Protein AF-A0A1B6EQ04-F1 (afdb_monomer_lite)

InterPro domains:
  IPR026847 Vacuolar protein sorting-associated protein 13 [PTHR16166] (20-202)

Secondary structure (DSSP, 8-state):
---PPP---SSSEEEEEE-SSTT-EEEEEEEE-SS-EEEEEEE--TT-SSEEEEEESSS-EEEEETT-S--EEE-TTEEEEE--SSTTS--EEEEE-TT--SPEEEETTS-EEEEEEETTEEEEEEEEEETTEEEEEEES-HHHHHHHHHHHT------------SEEEEEEEETTTTEEEEEEEEEPP----EE--TT-S--EEPPHHHHHHHHHHHHHHHHHHHHHHTTSS-PPP-------TT---------

Structure (mmCIF, N/CA/C/O backbone):
data_AF-A0A1B6EQ04-F1
#
_entry.id   AF-A0A1B6EQ04-F1
#
loop_
_atom_site.group_PDB
_atom_site.id
_atom_site.type_symbol
_atom_site.label_atom_id
_atom_site.label_alt_id
_atom_site.label_comp_id
_atom_site.label_asym_id
_atom_site.label_entity_id
_atom_site.label_seq_id
_atom_site.pdbx_PDB_ins_code
_atom_site.Cartn_x
_atom_site.Cartn_y
_atom_site.Cartn_z
_atom_site.occupancy
_atom_site.B_iso_or_equiv
_atom_site.auth_seq_id
_atom_site.auth_comp_id
_atom_site.auth_asym_id
_atom_site.auth_atom_id
_atom_site.pdbx_PDB_model_num
ATOM 1 N N . ASN A 1 1 ? 3.631 -25.437 8.521 1.00 65.75 1 ASN A N 1
ATOM 2 C CA . ASN A 1 1 ? 2.988 -24.248 9.119 1.00 65.75 1 ASN A CA 1
ATOM 3 C C . ASN A 1 1 ? 3.299 -23.040 8.266 1.00 65.75 1 ASN A C 1
ATOM 5 O O . ASN A 1 1 ? 4.449 -22.887 7.882 1.00 65.75 1 ASN A O 1
ATOM 9 N N . ALA A 1 2 ? 2.283 -22.259 7.911 1.00 74.94 2 ALA A N 1
ATOM 10 C CA . ALA A 1 2 ? 2.449 -20.994 7.202 1.00 74.94 2 ALA A CA 1
ATOM 11 C C . ALA A 1 2 ? 2.646 -19.886 8.240 1.00 74.94 2 ALA A C 1
ATOM 13 O O . ALA A 1 2 ? 1.919 -19.874 9.231 1.00 74.94 2 ALA A O 1
ATOM 14 N N . VAL A 1 3 ? 3.613 -18.997 8.037 1.00 83.31 3 VAL A N 1
ATOM 15 C CA . VAL A 1 3 ? 3.906 -17.883 8.948 1.00 83.31 3 VAL A CA 1
ATOM 16 C C . VAL A 1 3 ? 3.997 -16.612 8.108 1.00 83.31 3 VAL A C 1
ATOM 18 O O . VAL A 1 3 ? 4.550 -16.657 7.013 1.00 83.31 3 VAL A O 1
ATOM 21 N N . SER A 1 4 ? 3.414 -15.514 8.588 1.00 87.12 4 SER A N 1
ATOM 22 C CA . SER A 1 4 ? 3.570 -14.181 7.998 1.00 87.12 4 SER A CA 1
ATOM 23 C C . SER A 1 4 ? 4.528 -13.341 8.842 1.00 87.12 4 SER A C 1
ATOM 25 O O . SER A 1 4 ? 4.757 -13.636 10.017 1.00 87.12 4 SER A O 1
ATOM 27 N N . ALA A 1 5 ? 5.039 -12.254 8.269 1.00 88.25 5 ALA A N 1
ATOM 28 C CA . ALA A 1 5 ? 5.761 -11.241 9.028 1.00 88.25 5 ALA A CA 1
ATOM 29 C C . ALA A 1 5 ? 4.860 -10.573 10.093 1.00 88.25 5 ALA A C 1
ATOM 31 O O . ALA A 1 5 ? 3.631 -10.545 9.932 1.00 88.25 5 ALA A O 1
ATOM 32 N N . PRO A 1 6 ? 5.448 -10.052 11.188 1.00 90.06 6 PRO A N 1
ATOM 33 C CA . PRO A 1 6 ? 4.702 -9.346 12.221 1.00 90.06 6 PRO A CA 1
ATOM 34 C C . PRO A 1 6 ? 4.143 -8.021 11.694 1.00 90.06 6 PRO A C 1
ATOM 36 O O . PRO A 1 6 ? 4.703 -7.403 10.789 1.00 90.06 6 PRO A O 1
ATOM 39 N N . PHE A 1 7 ? 3.054 -7.572 12.310 1.00 90.75 7 PHE A N 1
ATOM 40 C CA . PHE A 1 7 ? 2.430 -6.285 12.036 1.00 90.75 7 PHE A CA 1
ATOM 41 C C . PHE A 1 7 ? 2.170 -5.522 13.342 1.00 90.75 7 PHE A C 1
ATOM 43 O O . PHE A 1 7 ? 2.044 -6.128 14.410 1.00 90.75 7 PHE A O 1
ATOM 50 N N . SER A 1 8 ? 2.126 -4.193 13.269 1.00 89.25 8 SER A N 1
ATOM 51 C CA . SER A 1 8 ? 1.847 -3.321 14.410 1.00 89.25 8 SER A CA 1
ATOM 52 C C . SER A 1 8 ? 0.345 -3.167 14.570 1.00 89.25 8 SER A C 1
ATOM 54 O O . SER A 1 8 ? -0.348 -2.916 13.596 1.00 89.25 8 SER A O 1
ATOM 56 N N . TYR A 1 9 ? -0.151 -3.272 15.798 1.00 88.38 9 TYR A N 1
ATOM 57 C CA . TYR A 1 9 ? -1.550 -2.984 16.124 1.00 88.38 9 TYR A CA 1
ATOM 58 C C . TYR A 1 9 ? -1.724 -1.664 16.879 1.00 88.38 9 TYR A C 1
ATOM 60 O O . TYR A 1 9 ? -2.805 -1.391 17.384 1.00 88.38 9 TYR A O 1
ATOM 68 N N . LEU A 1 10 ? -0.659 -0.864 17.003 1.00 87.62 10 LEU A N 1
ATOM 69 C CA . LEU A 1 10 ? -0.653 0.372 17.796 1.00 87.62 10 LEU A CA 1
ATOM 70 C C . LEU A 1 10 ? -1.291 1.567 17.073 1.00 87.62 10 LEU A C 1
ATOM 72 O O . LEU A 1 10 ? -1.599 2.583 17.708 1.00 87.62 10 LEU A O 1
ATOM 76 N N . GLU A 1 11 ? -1.468 1.444 15.761 1.00 86.06 11 GLU A N 1
ATOM 77 C CA . GLU A 1 11 ? -1.983 2.467 14.857 1.00 86.06 11 GLU A CA 1
ATOM 78 C C . GLU A 1 11 ? -3.158 1.908 14.053 1.00 86.06 11 GLU A C 1
ATOM 80 O O . GLU A 1 11 ? -3.325 0.692 13.936 1.00 86.06 11 GLU A O 1
ATOM 85 N N . VAL A 1 12 ? -3.994 2.807 13.530 1.00 88.00 12 VAL A N 1
ATOM 86 C CA . VAL A 1 12 ? -5.043 2.430 12.580 1.00 88.00 12 VAL A CA 1
ATOM 87 C C . VAL A 1 12 ? -4.365 2.133 11.252 1.00 88.00 12 VAL A C 1
ATOM 89 O O . VAL A 1 12 ? -3.834 3.044 10.623 1.00 88.00 12 VAL A O 1
ATOM 92 N N . ASP A 1 13 ? -4.374 0.873 10.836 1.00 88.88 13 ASP A N 1
ATOM 93 C CA . ASP A 1 13 ? -3.803 0.463 9.556 1.00 88.88 13 ASP A CA 1
ATOM 94 C C . ASP A 1 13 ? -4.510 -0.789 9.023 1.00 88.88 13 ASP A C 1
ATOM 96 O O . ASP A 1 13 ? -5.238 -1.493 9.731 1.00 88.88 13 ASP A O 1
ATOM 100 N N . THR A 1 14 ? -4.281 -1.071 7.745 1.00 90.19 14 THR A N 1
ATOM 101 C CA . THR A 1 14 ? -4.724 -2.294 7.088 1.00 90.19 14 THR A CA 1
ATOM 102 C C . THR A 1 14 ? -3.549 -3.006 6.430 1.00 90.19 14 THR A C 1
ATOM 104 O O . THR A 1 14 ? -2.635 -2.392 5.875 1.00 90.19 14 THR A O 1
ATOM 107 N N . HIS A 1 15 ? -3.552 -4.335 6.484 1.00 90.94 15 HIS A N 1
ATOM 108 C CA . HIS A 1 15 ? -2.460 -5.148 5.961 1.00 90.94 15 HIS A CA 1
ATOM 109 C C . HIS A 1 15 ? -2.982 -6.342 5.179 1.00 90.94 15 HIS A C 1
ATOM 111 O O . HIS A 1 15 ? -3.881 -7.045 5.631 1.00 90.94 15 HIS A O 1
ATOM 117 N N . LEU A 1 16 ? -2.332 -6.651 4.059 1.00 91.25 16 LEU A N 1
ATOM 118 C CA . LEU A 1 16 ? -2.416 -7.978 3.463 1.00 91.25 16 LEU A CA 1
ATOM 119 C C . LEU A 1 16 ? -1.223 -8.807 3.938 1.00 91.25 16 LEU A C 1
ATOM 121 O O . LEU A 1 16 ? -0.099 -8.607 3.481 1.00 91.25 16 LEU A O 1
ATOM 125 N N . LEU A 1 17 ? -1.471 -9.748 4.845 1.00 90.69 17 LEU A N 1
ATOM 126 C CA . LEU A 1 17 ? -0.459 -10.683 5.317 1.00 90.69 17 LEU A CA 1
ATOM 127 C C . LEU A 1 17 ? -0.269 -11.787 4.279 1.00 90.69 17 LEU A C 1
ATOM 129 O O . LEU A 1 17 ? -1.152 -12.625 4.080 1.00 90.69 17 LEU A O 1
ATOM 133 N N . ARG A 1 18 ? 0.889 -11.775 3.615 1.00 86.19 18 ARG A N 1
ATOM 134 C CA . ARG A 1 18 ? 1.313 -12.829 2.689 1.00 86.19 18 ARG A CA 1
ATOM 135 C C . ARG A 1 18 ? 1.853 -14.022 3.474 1.00 86.19 18 ARG A C 1
ATOM 137 O O . ARG A 1 18 ? 2.646 -13.849 4.397 1.00 86.19 18 ARG A O 1
ATOM 144 N N . PHE A 1 19 ? 1.465 -15.225 3.067 1.00 83.31 19 PHE A N 1
ATOM 145 C CA . PHE A 1 19 ? 2.076 -16.464 3.538 1.00 83.31 19 PHE A CA 1
ATOM 146 C C . PHE A 1 19 ? 3.014 -17.027 2.470 1.00 83.31 19 PHE A C 1
ATOM 148 O O . PHE A 1 19 ? 2.712 -16.957 1.281 1.00 83.31 19 PHE A O 1
ATOM 155 N N . ASP A 1 20 ? 4.112 -17.661 2.881 1.00 73.19 20 ASP A N 1
ATOM 156 C CA . ASP A 1 20 ? 5.094 -18.271 1.962 1.00 73.19 20 ASP A CA 1
ATOM 157 C C . ASP A 1 20 ? 4.591 -19.554 1.267 1.00 73.19 20 ASP A C 1
ATOM 159 O O . ASP A 1 20 ? 5.355 -20.311 0.667 1.00 73.19 20 ASP A O 1
ATOM 163 N N . ASN A 1 21 ? 3.293 -19.844 1.350 1.00 67.62 21 ASN A N 1
ATOM 164 C CA . ASN A 1 21 ? 2.677 -21.019 0.756 1.00 67.62 21 ASN A CA 1
ATOM 165 C C . ASN A 1 21 ? 1.568 -20.642 -0.237 1.00 67.62 21 ASN A C 1
ATOM 167 O O . ASN A 1 21 ? 1.138 -19.501 -0.352 1.00 67.62 21 ASN A O 1
ATOM 171 N N . LYS A 1 22 ? 1.057 -21.645 -0.956 1.00 60.16 22 LYS A N 1
ATOM 172 C CA . LYS A 1 22 ? 0.002 -21.475 -1.969 1.00 60.16 22 LYS A CA 1
ATOM 173 C C . LYS A 1 22 ? -1.381 -21.105 -1.3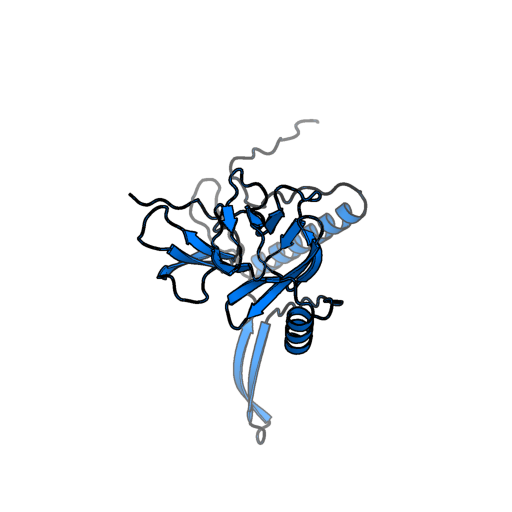95 1.00 60.16 22 LYS A C 1
ATOM 175 O O . LYS A 1 22 ? -2.357 -21.166 -2.132 1.00 60.16 22 LYS A O 1
ATOM 180 N N . ILE A 1 23 ? -1.493 -20.794 -0.098 1.00 59.16 23 ILE A N 1
ATOM 181 C CA . ILE A 1 23 ? -2.782 -20.598 0.591 1.00 59.16 23 ILE A CA 1
ATOM 182 C C . ILE A 1 23 ? -3.303 -19.153 0.427 1.00 59.16 23 ILE A C 1
ATOM 184 O O . ILE A 1 23 ? -4.478 -18.897 0.672 1.00 59.16 23 ILE A O 1
ATOM 188 N N . GLY A 1 24 ? -2.486 -18.227 -0.089 1.00 72.38 24 GLY A N 1
ATOM 189 C CA . GLY A 1 24 ? -2.895 -16.849 -0.382 1.00 72.38 24 GLY A CA 1
ATOM 190 C C . GLY A 1 24 ? -2.488 -15.878 0.725 1.00 72.38 24 GLY A C 1
ATOM 191 O O . GLY A 1 24 ? -1.364 -15.945 1.221 1.00 72.38 24 GLY A O 1
ATOM 192 N N . GLY A 1 25 ? -3.384 -14.959 1.094 1.00 85.81 25 GLY A N 1
ATOM 193 C CA . GLY A 1 25 ? -3.147 -13.965 2.143 1.00 85.81 25 GLY A CA 1
ATOM 194 C C . GLY A 1 25 ? -4.367 -13.739 3.033 1.00 85.81 25 GLY A C 1
ATOM 195 O O . GLY A 1 25 ? -5.494 -14.069 2.661 1.00 85.81 25 GLY A O 1
ATOM 196 N N . ILE A 1 26 ? -4.135 -13.181 4.220 1.00 90.31 26 ILE A N 1
ATOM 197 C CA . ILE A 1 26 ? -5.191 -12.745 5.142 1.00 90.31 26 ILE A CA 1
ATOM 198 C C . ILE A 1 26 ? -5.158 -11.226 5.216 1.00 90.31 26 ILE A C 1
ATOM 200 O O . ILE A 1 26 ? -4.100 -10.635 5.423 1.00 90.31 26 ILE A O 1
ATOM 204 N N . PHE A 1 27 ? -6.320 -10.605 5.048 1.00 91.81 27 PHE A N 1
ATOM 205 C CA . PHE A 1 27 ? -6.463 -9.170 5.226 1.00 91.81 27 PHE A CA 1
ATOM 206 C C . PHE A 1 27 ? -6.716 -8.861 6.701 1.00 91.81 27 PHE A C 1
ATOM 208 O O . PHE A 1 27 ? -7.556 -9.502 7.338 1.00 91.81 27 PHE A O 1
ATOM 215 N N . VAL A 1 28 ? -5.988 -7.891 7.235 1.00 93.62 28 VAL A N 1
ATOM 216 C CA . VAL A 1 28 ? -6.086 -7.427 8.616 1.00 93.62 28 VAL A CA 1
ATOM 217 C C . VAL A 1 28 ? -6.516 -5.974 8.603 1.00 93.62 28 VAL A C 1
ATOM 219 O O . VAL A 1 28 ? -5.916 -5.164 7.905 1.00 93.62 28 VAL A O 1
ATOM 222 N N . ASP A 1 29 ? -7.544 -5.662 9.380 1.00 93.31 29 ASP A N 1
ATOM 223 C CA . ASP A 1 29 ? -8.032 -4.307 9.628 1.00 93.31 29 ASP A CA 1
ATOM 224 C C . ASP A 1 29 ? -7.876 -4.002 11.115 1.00 93.31 29 ASP A C 1
ATOM 226 O O . ASP A 1 29 ? -8.412 -4.729 11.963 1.00 93.31 29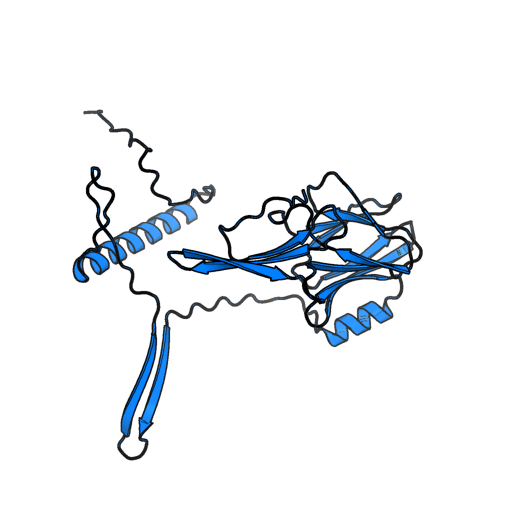 ASP A O 1
ATOM 230 N N . ILE A 1 30 ? -7.106 -2.962 11.416 1.00 93.31 30 ILE A N 1
ATOM 231 C CA . ILE A 1 30 ? -6.763 -2.548 12.768 1.00 93.31 30 ILE A CA 1
ATOM 232 C C . ILE A 1 30 ? -7.450 -1.223 13.030 1.00 93.31 30 ILE A C 1
ATOM 234 O O . ILE A 1 30 ? -7.157 -0.205 12.411 1.00 93.31 30 ILE A O 1
ATOM 238 N N . GLN A 1 31 ? -8.359 -1.237 13.993 1.00 91.94 31 GLN A N 1
ATOM 239 C CA . GLN A 1 31 ? -9.095 -0.059 14.415 1.00 91.94 31 GLN A CA 1
ATOM 240 C C . GLN A 1 31 ? -8.721 0.247 15.858 1.00 91.94 31 GLN A C 1
ATOM 242 O O . GLN A 1 31 ? -8.874 -0.592 16.747 1.00 91.94 31 GLN A O 1
ATOM 247 N N . LYS A 1 32 ? -8.243 1.463 16.093 1.00 86.44 32 LYS A N 1
ATOM 248 C CA . LYS A 1 32 ? -7.883 1.959 17.416 1.00 86.44 32 LYS A CA 1
ATOM 249 C C . LYS A 1 32 ? -9.018 2.816 17.954 1.00 86.44 32 LYS A C 1
ATOM 251 O O . LYS A 1 32 ? -9.396 3.806 17.336 1.00 86.44 32 LYS A O 1
ATOM 256 N N . LEU A 1 33 ? -9.554 2.425 19.102 1.00 82.25 33 LEU A N 1
ATOM 257 C CA . LEU A 1 33 ? -10.425 3.254 19.927 1.00 82.25 33 LEU A CA 1
ATOM 258 C C . LEU A 1 33 ? -9.666 3.641 21.201 1.00 82.25 33 LEU A C 1
ATOM 260 O O . LEU A 1 33 ? -8.626 3.069 21.521 1.00 82.25 33 LEU A O 1
ATOM 264 N N . GLU A 1 34 ? -10.213 4.590 21.954 1.00 77.56 34 GLU A N 1
ATOM 265 C CA . GLU A 1 34 ? -9.580 5.182 23.142 1.00 77.56 34 GLU A CA 1
ATOM 266 C C . GLU A 1 34 ? -9.119 4.166 24.193 1.00 77.56 34 GLU A C 1
ATOM 268 O O . GLU A 1 34 ? -8.117 4.385 24.865 1.00 77.56 34 GLU A O 1
ATOM 273 N N . SER A 1 35 ? -9.831 3.047 24.346 1.00 81.19 35 SER A N 1
ATOM 274 C CA . SER A 1 35 ? -9.514 2.032 25.363 1.00 81.19 35 SER A CA 1
ATOM 275 C C . SER A 1 35 ? -9.311 0.628 24.799 1.00 81.19 35 SER A C 1
ATOM 277 O O . SER A 1 35 ? -9.026 -0.295 25.559 1.00 81.19 35 SER A O 1
ATOM 279 N N . VAL A 1 36 ? -9.479 0.430 23.487 1.00 83.44 36 VAL A N 1
ATOM 280 C CA . VAL A 1 36 ? -9.425 -0.898 22.856 1.00 83.44 36 VAL A CA 1
ATOM 281 C C . VAL A 1 36 ? -8.868 -0.827 21.439 1.00 83.44 36 VAL A C 1
ATOM 283 O O . VAL A 1 36 ? -9.104 0.133 20.713 1.00 83.44 36 VAL A O 1
ATOM 286 N N . HIS A 1 37 ? -8.184 -1.891 21.022 1.00 88.50 37 HIS A N 1
ATOM 287 C CA . HIS A 1 37 ? -7.797 -2.106 19.630 1.00 88.50 37 HIS A CA 1
ATOM 288 C C . HIS A 1 37 ? -8.626 -3.270 19.081 1.00 88.50 37 HIS A C 1
ATOM 290 O O . HIS A 1 37 ? -8.577 -4.376 19.621 1.00 88.50 37 HIS A O 1
ATOM 296 N N . TYR A 1 38 ? -9.396 -3.033 18.022 1.00 93.31 38 TYR A N 1
ATOM 297 C CA . TYR A 1 38 ? -10.050 -4.101 17.273 1.00 93.31 38 TYR A CA 1
ATOM 298 C C . TYR A 1 38 ? -9.138 -4.543 16.142 1.00 93.31 38 TYR A C 1
ATOM 300 O O . TYR A 1 38 ? -8.753 -3.737 15.302 1.00 93.31 38 TYR A O 1
ATOM 308 N N . ILE A 1 39 ? -8.846 -5.837 16.100 1.00 95.19 39 ILE A N 1
ATOM 309 C CA . ILE A 1 39 ? -8.096 -6.461 15.014 1.00 95.19 39 ILE A CA 1
ATOM 310 C C . ILE A 1 39 ? -9.041 -7.450 14.344 1.00 95.19 39 ILE A C 1
ATOM 312 O O . ILE A 1 39 ? -9.473 -8.424 14.964 1.00 95.19 39 ILE A O 1
ATOM 316 N N . LYS A 1 40 ? -9.404 -7.178 13.092 1.00 94.94 40 LYS A N 1
ATOM 317 C CA . LYS A 1 40 ? -10.321 -8.016 12.315 1.00 94.94 40 LYS A CA 1
ATOM 318 C C . LYS A 1 40 ? -9.553 -8.708 11.204 1.00 94.94 40 LYS A C 1
ATOM 320 O O . LYS A 1 40 ? -8.782 -8.074 10.492 1.00 94.94 40 LYS A O 1
ATOM 325 N N . PHE A 1 41 ? -9.800 -10.003 11.051 1.00 93.62 41 PHE A N 1
ATOM 326 C CA . PHE A 1 41 ? -9.196 -10.826 10.012 1.00 93.62 41 PHE A CA 1
ATOM 327 C C . PHE A 1 41 ? -10.254 -11.204 8.984 1.00 93.62 41 PHE A C 1
ATOM 329 O O . PHE A 1 41 ? -11.329 -11.690 9.339 1.00 93.62 41 PHE A O 1
ATOM 336 N N . TYR A 1 42 ? -9.927 -11.021 7.710 1.00 90.38 42 TYR A N 1
ATOM 337 C CA . TYR A 1 42 ? -10.793 -11.366 6.594 1.00 90.38 42 TYR A CA 1
ATOM 338 C C . TYR A 1 42 ? -10.041 -12.228 5.580 1.00 90.38 42 TYR A C 1
ATOM 340 O O . TYR A 1 42 ? -8.824 -12.079 5.414 1.00 90.38 42 TYR A O 1
ATOM 348 N N . PRO A 1 43 ? -10.746 -13.115 4.858 1.00 88.75 43 PRO A N 1
ATOM 349 C CA . PRO A 1 43 ? -10.168 -13.736 3.679 1.00 88.75 43 PRO A CA 1
ATOM 350 C C . PRO A 1 43 ? -9.825 -12.653 2.653 1.00 88.75 43 PRO A C 1
ATOM 352 O O . PRO A 1 43 ? -10.578 -11.689 2.486 1.00 88.75 43 PRO A O 1
ATOM 355 N N . TYR A 1 44 ? -8.705 -12.830 1.956 1.00 86.69 44 TYR A N 1
ATOM 356 C CA . TYR A 1 44 ? -8.333 -11.960 0.848 1.00 86.69 44 TYR A CA 1
ATOM 357 C C . TYR A 1 44 ? -9.429 -11.923 -0.228 1.00 86.69 44 TYR A C 1
ATOM 359 O O . TYR A 1 44 ? -9.992 -12.956 -0.601 1.00 86.69 44 TYR A O 1
ATOM 367 N N . LYS A 1 45 ? -9.705 -10.722 -0.738 1.00 85.19 45 LYS A N 1
ATOM 368 C CA . LYS A 1 45 ? -10.568 -10.469 -1.893 1.00 85.19 45 LYS A CA 1
ATOM 369 C C . LYS A 1 45 ? -9.807 -9.643 -2.921 1.00 85.19 45 LYS A C 1
ATOM 371 O O . LYS A 1 45 ? -8.865 -8.927 -2.585 1.00 85.19 45 LYS A O 1
ATOM 376 N N . GLU A 1 46 ? -10.243 -9.726 -4.169 1.00 83.56 46 GLU A N 1
ATOM 377 C CA . GLU A 1 46 ? -9.728 -8.870 -5.234 1.00 83.56 46 GLU A CA 1
ATOM 378 C C . GLU A 1 46 ? -9.835 -7.387 -4.838 1.00 83.56 46 GLU A C 1
ATOM 380 O O . GLU A 1 46 ? -10.808 -6.972 -4.206 1.00 83.56 46 GLU A O 1
ATOM 385 N N . GLY A 1 47 ? -8.795 -6.609 -5.141 1.00 83.44 47 GLY A N 1
ATOM 386 C C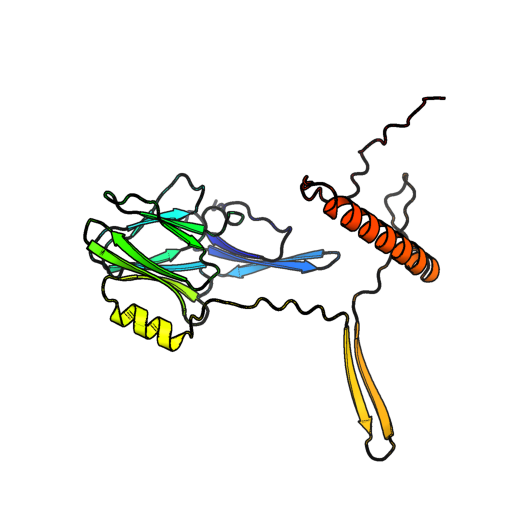A . GLY A 1 47 ? -8.682 -5.206 -4.733 1.00 83.44 47 GLY A CA 1
ATOM 387 C C . GLY A 1 47 ? -8.098 -4.968 -3.335 1.00 83.44 47 GLY A C 1
ATOM 388 O O . GLY A 1 47 ? -7.768 -3.835 -3.016 1.00 83.44 47 GLY A O 1
ATOM 389 N N . MET A 1 48 ? -7.921 -6.003 -2.501 1.00 86.19 48 MET A N 1
ATOM 390 C CA . MET A 1 48 ? -7.316 -5.855 -1.163 1.00 86.19 48 MET A CA 1
ATOM 391 C C . MET A 1 48 ? -5.782 -5.880 -1.167 1.00 86.19 48 MET A C 1
ATOM 393 O O . MET A 1 48 ? -5.160 -5.775 -0.108 1.00 86.19 48 MET A O 1
ATOM 397 N N . ALA A 1 49 ? -5.151 -6.100 -2.323 1.00 89.69 49 ALA A N 1
ATOM 398 C CA . ALA A 1 49 ? -3.698 -6.077 -2.382 1.00 89.69 49 ALA A CA 1
ATOM 399 C C . ALA A 1 49 ? -3.218 -4.629 -2.222 1.00 89.69 49 ALA A C 1
ATOM 401 O O . ALA A 1 49 ? -3.847 -3.728 -2.768 1.00 89.69 49 ALA A O 1
ATOM 402 N N . PRO A 1 50 ? -2.102 -4.373 -1.524 1.00 90.31 50 PRO A N 1
ATOM 403 C CA . PRO A 1 50 ? -1.547 -3.029 -1.425 1.00 90.31 50 PRO A CA 1
ATOM 404 C C . PRO A 1 50 ? -1.321 -2.338 -2.767 1.00 90.31 50 PRO A C 1
ATOM 406 O O . PRO A 1 50 ? -1.564 -1.143 -2.866 1.00 90.31 50 PRO A O 1
ATOM 409 N N . ALA A 1 51 ? -0.874 -3.068 -3.794 1.00 93.38 51 ALA A N 1
ATOM 410 C CA . ALA A 1 51 ? -0.785 -2.540 -5.150 1.00 93.38 51 ALA A CA 1
ATOM 411 C C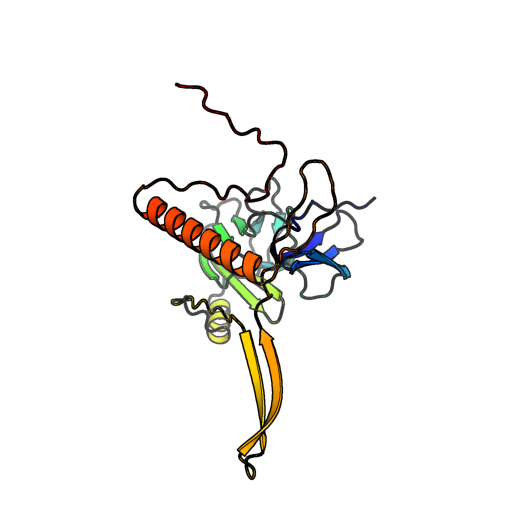 . ALA A 1 51 ? -0.842 -3.645 -6.214 1.00 93.38 51 ALA A C 1
ATOM 413 O O . ALA A 1 51 ? -0.414 -4.774 -5.981 1.00 93.38 51 ALA A O 1
ATOM 414 N N . LEU A 1 52 ? -1.297 -3.294 -7.414 1.00 94.56 52 LEU A N 1
ATOM 415 C CA . LEU A 1 52 ? -1.023 -4.025 -8.646 1.00 94.56 52 LEU A CA 1
ATOM 416 C C . LEU A 1 52 ? 0.148 -3.336 -9.353 1.00 94.56 52 LEU A C 1
ATOM 418 O O . LEU A 1 52 ? 0.040 -2.174 -9.733 1.00 94.56 52 LEU A O 1
ATOM 422 N N . ILE A 1 53 ? 1.263 -4.038 -9.538 1.00 96.44 53 ILE A N 1
ATOM 423 C CA . ILE A 1 53 ? 2.417 -3.508 -10.270 1.00 96.44 53 ILE A CA 1
ATOM 424 C C . ILE A 1 53 ? 2.350 -4.028 -11.704 1.00 96.44 53 ILE A C 1
ATOM 426 O O . ILE A 1 53 ? 2.287 -5.238 -11.915 1.00 96.44 53 ILE A O 1
ATOM 430 N N . ILE A 1 54 ? 2.365 -3.130 -12.688 1.00 96.94 54 ILE A N 1
ATOM 431 C CA . ILE A 1 54 ? 2.257 -3.443 -14.115 1.00 96.94 54 ILE A CA 1
ATOM 432 C C . ILE A 1 54 ? 3.504 -2.937 -14.832 1.00 96.94 54 ILE A C 1
ATOM 434 O O . ILE A 1 54 ? 3.782 -1.741 -14.855 1.00 96.94 54 ILE A O 1
ATOM 438 N N . ASN A 1 55 ? 4.229 -3.841 -15.481 1.00 96.06 55 ASN A N 1
ATOM 439 C CA . ASN A 1 55 ? 5.320 -3.498 -16.375 1.00 96.06 55 ASN A CA 1
ATOM 440 C C . ASN A 1 55 ? 4.837 -3.527 -17.826 1.00 96.06 55 ASN A C 1
ATOM 442 O O . ASN A 1 55 ? 4.929 -4.544 -18.505 1.00 96.06 55 ASN A O 1
ATOM 446 N N . HIS A 1 56 ? 4.355 -2.390 -18.318 1.00 96.31 56 HIS A N 1
ATOM 447 C CA . HIS A 1 56 ? 4.009 -2.169 -19.723 1.00 96.31 56 HIS A CA 1
ATOM 448 C C . HIS A 1 56 ? 5.228 -1.675 -20.536 1.00 96.31 56 HIS A C 1
ATOM 450 O O . HIS A 1 56 ? 5.132 -0.821 -21.423 1.00 96.31 56 HIS A O 1
ATOM 456 N N . THR A 1 57 ? 6.415 -2.182 -20.203 1.00 92.44 57 THR A N 1
ATOM 457 C CA . THR A 1 57 ? 7.653 -2.004 -20.969 1.00 92.44 57 THR A CA 1
ATOM 458 C C . THR A 1 57 ? 8.176 -3.366 -21.430 1.00 92.44 57 THR A C 1
ATOM 460 O O . THR A 1 57 ? 7.613 -4.407 -21.097 1.00 92.44 57 THR A O 1
ATOM 463 N N . GLN A 1 58 ? 9.254 -3.374 -22.217 1.00 91.62 58 GLN A N 1
ATOM 464 C CA . GLN A 1 58 ? 9.901 -4.616 -22.660 1.00 91.62 58 GLN A CA 1
ATOM 465 C C . GLN A 1 58 ? 11.074 -5.014 -21.752 1.00 91.62 58 GLN A C 1
ATOM 467 O O . GLN A 1 58 ? 11.615 -6.109 -21.884 1.00 91.62 58 GLN A O 1
ATOM 472 N N . GLN A 1 59 ? 11.488 -4.129 -20.844 1.00 89.62 59 GLN A N 1
ATOM 473 C CA . GLN A 1 59 ? 12.656 -4.317 -19.995 1.00 89.62 59 GLN A CA 1
ATOM 474 C C . GLN A 1 59 ? 12.268 -4.929 -18.652 1.00 89.62 59 GLN A C 1
ATOM 476 O O . GLN A 1 59 ? 11.151 -4.761 -18.169 1.00 89.62 59 GLN A O 1
ATOM 481 N N . ARG A 1 60 ? 13.210 -5.637 -18.029 1.00 92.44 60 ARG A N 1
ATOM 482 C CA . ARG A 1 60 ? 13.057 -6.147 -16.665 1.00 92.44 60 ARG A CA 1
ATOM 483 C C . ARG A 1 60 ? 13.183 -4.993 -15.675 1.00 92.44 60 ARG A C 1
ATOM 485 O O . ARG A 1 60 ? 14.177 -4.274 -15.699 1.00 92.44 60 ARG A O 1
ATOM 492 N N . ILE A 1 61 ? 12.211 -4.880 -14.777 1.00 92.06 61 ILE A N 1
ATOM 493 C CA . ILE A 1 61 ? 12.233 -3.941 -13.656 1.00 92.06 61 ILE A CA 1
ATOM 494 C C . ILE A 1 61 ? 12.457 -4.743 -12.379 1.00 92.06 61 ILE A C 1
ATOM 496 O O . ILE A 1 61 ? 11.767 -5.731 -12.119 1.00 92.06 61 ILE A O 1
ATOM 500 N N . MET A 1 62 ? 13.450 -4.337 -11.598 1.00 92.69 62 MET A N 1
ATOM 501 C CA . MET A 1 62 ? 13.716 -4.881 -10.274 1.00 92.69 62 MET A CA 1
ATOM 502 C C . MET A 1 62 ? 13.050 -3.971 -9.252 1.00 92.69 62 MET A C 1
ATOM 504 O O . MET A 1 62 ? 13.161 -2.751 -9.350 1.00 92.69 62 MET A O 1
ATOM 508 N N . TYR A 1 63 ? 12.350 -4.547 -8.281 1.00 93.19 63 TYR A N 1
ATOM 509 C CA . TYR A 1 63 ? 11.670 -3.771 -7.249 1.00 93.19 63 TYR A CA 1
ATOM 510 C C . TYR A 1 63 ? 11.779 -4.440 -5.885 1.00 93.19 63 TYR A C 1
ATOM 512 O O . TYR A 1 63 ? 11.871 -5.662 -5.778 1.00 93.19 63 TYR A O 1
ATOM 520 N N . ARG A 1 64 ? 11.760 -3.640 -4.825 1.00 92.06 64 ARG A N 1
ATOM 521 C CA . ARG A 1 64 ? 11.755 -4.105 -3.439 1.00 92.06 64 ARG A CA 1
ATOM 522 C C . ARG A 1 64 ? 11.034 -3.120 -2.540 1.00 92.06 64 ARG A C 1
ATOM 524 O O . ARG A 1 64 ? 10.928 -1.942 -2.862 1.00 92.06 64 ARG A O 1
ATOM 531 N N . GLU A 1 65 ? 10.577 -3.603 -1.398 1.00 92.31 65 GLU A N 1
ATOM 532 C CA . GLU A 1 65 ? 10.208 -2.721 -0.297 1.00 92.31 65 GLU A CA 1
ATOM 533 C C . GLU A 1 65 ? 11.453 -1.963 0.188 1.00 92.31 65 GLU A C 1
ATOM 535 O O . GLU A 1 65 ? 12.554 -2.524 0.249 1.00 92.31 65 GLU A O 1
ATOM 540 N N . LYS A 1 66 ? 11.291 -0.673 0.493 1.00 89.38 66 LYS A N 1
ATOM 541 C CA . LYS A 1 66 ? 12.343 0.133 1.110 1.00 89.38 66 LYS A CA 1
ATOM 542 C C . LYS A 1 66 ? 12.768 -0.528 2.420 1.00 89.38 66 LYS A C 1
ATOM 544 O O . LYS A 1 66 ? 11.929 -0.974 3.188 1.00 89.38 66 LYS A O 1
ATOM 549 N N . ASP A 1 67 ? 14.076 -0.637 2.622 1.00 86.25 67 ASP A N 1
ATOM 550 C CA . ASP A 1 67 ? 14.705 -1.337 3.752 1.00 86.25 67 ASP A CA 1
ATOM 551 C C . ASP A 1 67 ? 14.581 -2.880 3.739 1.00 86.25 67 ASP A C 1
ATOM 553 O O . ASP A 1 67 ? 15.121 -3.544 4.626 1.00 86.25 67 ASP A O 1
ATOM 557 N N . SER A 1 68 ? 13.987 -3.491 2.699 1.00 85.38 68 SER A N 1
ATOM 558 C CA . SER A 1 68 ? 14.092 -4.945 2.475 1.00 85.38 68 SER A CA 1
ATOM 559 C C . SER A 1 68 ? 15.409 -5.321 1.782 1.00 85.38 68 SER A C 1
ATOM 561 O O . SER A 1 68 ? 15.891 -4.638 0.871 1.00 85.38 68 SER A O 1
ATOM 563 N N . GLY A 1 69 ? 16.006 -6.442 2.197 1.00 78.19 69 GLY A N 1
ATOM 564 C CA . GLY A 1 69 ? 17.228 -6.988 1.599 1.00 78.19 69 GLY A CA 1
ATOM 565 C C . GLY A 1 69 ? 17.005 -7.713 0.267 1.00 78.19 69 GLY A C 1
ATOM 566 O O . GLY A 1 69 ? 17.938 -7.817 -0.528 1.00 78.19 69 GLY A O 1
ATOM 567 N N . ASN A 1 70 ? 15.783 -8.180 -0.004 1.00 83.69 70 ASN A N 1
ATOM 568 C CA . ASN A 1 70 ? 15.466 -8.964 -1.195 1.00 83.69 70 ASN A CA 1
ATOM 569 C C . ASN A 1 70 ? 14.773 -8.101 -2.249 1.00 83.69 70 ASN A C 1
ATOM 571 O O . ASN A 1 70 ? 13.891 -7.304 -1.937 1.00 83.69 70 ASN A O 1
ATOM 575 N N . PHE A 1 71 ? 15.149 -8.283 -3.514 1.00 88.88 71 PHE A N 1
ATOM 576 C CA . PHE A 1 71 ? 14.449 -7.679 -4.643 1.00 88.88 71 PHE A CA 1
ATOM 577 C C . PHE A 1 71 ? 13.731 -8.740 -5.468 1.00 88.88 71 PHE A C 1
ATOM 579 O O . PHE A 1 71 ? 14.158 -9.888 -5.588 1.00 88.88 71 PHE A O 1
ATOM 586 N N . ASN A 1 72 ? 12.637 -8.310 -6.074 1.00 91.81 72 ASN A N 1
ATOM 587 C CA . ASN A 1 72 ? 11.810 -9.082 -6.973 1.00 91.81 72 ASN A CA 1
ATOM 588 C C . ASN A 1 72 ? 12.016 -8.601 -8.407 1.00 91.81 72 ASN A C 1
ATOM 590 O O . ASN A 1 72 ? 12.502 -7.498 -8.656 1.00 91.81 72 ASN A O 1
ATOM 594 N N . ASN A 1 73 ? 11.645 -9.455 -9.354 1.00 93.88 73 ASN A N 1
ATOM 595 C CA . ASN A 1 73 ? 11.792 -9.193 -10.778 1.00 93.88 73 ASN A CA 1
ATOM 596 C C . ASN A 1 73 ? 10.427 -9.152 -11.433 1.00 93.88 73 ASN A C 1
ATOM 598 O O . ASN A 1 73 ? 9.661 -10.105 -11.311 1.00 93.88 73 ASN A O 1
ATOM 602 N N . LEU A 1 74 ? 10.168 -8.079 -12.166 1.00 94.88 74 LEU A N 1
ATOM 603 C CA . LEU A 1 74 ? 8.998 -7.935 -13.009 1.00 94.88 74 LEU A CA 1
ATOM 604 C C . LEU A 1 74 ? 9.463 -7.825 -14.459 1.00 94.88 74 LEU A C 1
ATOM 606 O O . LEU A 1 74 ? 10.020 -6.804 -14.872 1.00 94.88 74 LEU A O 1
ATOM 610 N N . PHE A 1 75 ? 9.287 -8.895 -15.232 1.00 95.19 75 PHE A N 1
ATOM 611 C CA . PHE A 1 75 ? 9.688 -8.897 -16.637 1.00 95.19 75 PHE A CA 1
ATOM 612 C C . PHE A 1 75 ? 8.734 -8.048 -17.483 1.00 95.19 75 PHE A C 1
ATOM 614 O O . PHE A 1 75 ? 7.655 -7.657 -17.034 1.00 95.19 75 PHE A O 1
ATOM 621 N N . GLY A 1 76 ? 9.156 -7.738 -18.708 1.00 94.69 76 GLY A N 1
ATOM 622 C CA . GLY A 1 76 ? 8.352 -6.949 -19.632 1.00 94.69 76 GLY A CA 1
ATOM 623 C C . GLY A 1 76 ? 6.986 -7.581 -19.904 1.00 94.69 76 GLY A C 1
ATOM 624 O O . GLY A 1 76 ? 6.868 -8.800 -20.039 1.00 94.69 76 GLY A O 1
ATOM 625 N N . ASN A 1 77 ? 5.962 -6.736 -20.005 1.00 95.31 77 ASN A N 1
ATOM 626 C CA . ASN A 1 77 ? 4.557 -7.098 -20.223 1.00 95.31 77 ASN A CA 1
ATOM 627 C C . ASN A 1 77 ? 3.970 -8.038 -19.156 1.00 95.31 77 ASN A C 1
ATOM 629 O O . ASN A 1 77 ? 3.071 -8.827 -19.446 1.00 95.31 77 ASN A O 1
ATOM 633 N N . GLN A 1 78 ? 4.477 -7.966 -17.924 1.00 96.62 78 GLN A N 1
ATOM 634 C CA . GLN A 1 78 ? 3.926 -8.690 -16.781 1.00 96.62 78 GLN A CA 1
ATOM 635 C C . GLN A 1 78 ? 3.249 -7.747 -15.796 1.00 96.62 78 GLN A C 1
ATOM 637 O O . GLN A 1 78 ? 3.595 -6.571 -15.684 1.00 96.62 78 GLN A O 1
ATOM 642 N N . CYS A 1 79 ? 2.316 -8.295 -15.028 1.00 95.62 79 CYS A N 1
ATOM 643 C CA . CYS A 1 79 ? 1.771 -7.648 -13.849 1.00 95.62 79 CYS A CA 1
ATOM 644 C C . CYS A 1 79 ? 1.778 -8.610 -12.660 1.00 95.62 79 CYS A C 1
ATOM 646 O O . CYS A 1 79 ? 1.774 -9.831 -12.829 1.00 95.62 79 CYS A O 1
ATOM 648 N N . ILE A 1 80 ? 1.820 -8.055 -11.453 1.00 93.88 80 ILE A N 1
ATOM 649 C CA . ILE A 1 80 ? 1.814 -8.828 -10.215 1.00 93.88 80 ILE A CA 1
ATOM 650 C C . ILE A 1 80 ? 1.084 -8.072 -9.109 1.00 93.88 80 ILE A C 1
ATOM 652 O O . ILE A 1 80 ? 1.231 -6.858 -8.962 1.00 93.88 80 ILE A O 1
ATOM 656 N N . LEU A 1 81 ? 0.309 -8.805 -8.312 1.00 91.75 81 LEU A N 1
ATOM 657 C CA . LEU A 1 81 ? -0.244 -8.287 -7.067 1.00 91.75 81 LEU A CA 1
ATOM 658 C C . LEU A 1 81 ? 0.862 -8.250 -6.016 1.00 91.75 81 LEU A C 1
ATOM 660 O O . LEU A 1 81 ? 1.487 -9.265 -5.703 1.00 91.75 81 LEU A O 1
ATOM 664 N N . PHE A 1 82 ? 1.102 -7.063 -5.483 1.00 91.38 82 PHE A N 1
ATOM 665 C CA . PHE A 1 82 ? 2.129 -6.799 -4.499 1.00 91.38 82 PHE A CA 1
ATOM 666 C C . PHE A 1 82 ? 1.542 -6.791 -3.090 1.00 91.38 82 PHE A C 1
ATOM 668 O O . PHE A 1 82 ? 0.504 -6.181 -2.841 1.00 91.38 82 PHE A O 1
ATOM 675 N N . ALA A 1 83 ? 2.249 -7.442 -2.169 1.00 90.44 83 ALA A N 1
ATOM 676 C CA . ALA A 1 83 ? 2.014 -7.382 -0.735 1.00 90.44 83 ALA A CA 1
ATOM 677 C C . ALA A 1 83 ? 3.344 -7.097 -0.032 1.00 90.44 83 ALA A C 1
ATOM 679 O O . ALA A 1 83 ? 4.380 -7.621 -0.449 1.00 90.44 83 ALA A O 1
ATOM 680 N N . TRP A 1 84 ? 3.294 -6.281 1.019 1.00 90.69 84 TRP A N 1
ATOM 681 C CA . TRP A 1 84 ? 4.468 -5.903 1.804 1.00 90.69 84 TRP A CA 1
ATOM 682 C C . TRP A 1 84 ? 5.109 -7.124 2.463 1.00 90.69 84 TRP A C 1
ATOM 684 O O . TRP A 1 84 ? 4.412 -7.988 2.999 1.00 90.69 84 TRP A O 1
ATOM 694 N N . GLU A 1 85 ? 6.439 -7.183 2.430 1.00 88.06 85 GLU A N 1
ATOM 695 C CA . GLU A 1 85 ? 7.189 -8.206 3.161 1.00 88.06 85 GLU A CA 1
ATOM 696 C C . GLU A 1 85 ? 7.237 -7.855 4.642 1.00 88.06 85 GLU A C 1
ATOM 698 O O . GLU A 1 85 ? 7.159 -8.746 5.486 1.00 88.06 85 GLU A O 1
ATOM 703 N N . GLN A 1 86 ? 7.308 -6.558 4.950 1.00 88.38 86 GLN A N 1
ATOM 704 C CA . GLN A 1 86 ? 7.213 -6.025 6.299 1.00 88.38 86 GLN A CA 1
ATOM 705 C C . GLN A 1 86 ? 5.909 -5.228 6.430 1.00 88.38 86 GLN A C 1
ATOM 707 O O . GLN A 1 86 ? 5.833 -4.056 6.069 1.00 88.38 86 GLN A O 1
ATOM 712 N N . PRO A 1 87 ? 4.837 -5.830 6.976 1.00 86.94 87 PRO A N 1
ATOM 713 C CA . PRO A 1 87 ? 3.577 -5.136 7.179 1.00 86.94 87 PRO A CA 1
ATOM 714 C C . PRO A 1 87 ? 3.691 -3.860 8.014 1.00 86.94 87 PRO A C 1
ATOM 716 O O . PRO A 1 87 ? 2.868 -2.992 7.813 1.00 86.94 87 PRO A O 1
ATOM 719 N N . SER A 1 88 ? 4.679 -3.693 8.890 1.00 85.06 88 SER A N 1
ATOM 720 C CA . SER A 1 88 ? 4.894 -2.432 9.628 1.00 85.06 88 SER A CA 1
ATOM 721 C C . SER A 1 88 ? 5.951 -1.515 9.000 1.00 85.06 88 SER A C 1
ATOM 723 O O . SER A 1 88 ? 6.411 -0.583 9.653 1.00 85.06 88 SER A O 1
ATOM 725 N N . GLY A 1 89 ? 6.410 -1.826 7.787 1.00 85.69 89 GLY A N 1
ATOM 726 C CA . GLY A 1 89 ? 7.467 -1.093 7.101 1.00 85.69 89 GLY A CA 1
ATOM 727 C C . GLY A 1 89 ? 7.021 0.278 6.575 1.00 85.69 89 GLY A C 1
ATOM 728 O O . GLY A 1 89 ? 5.854 0.660 6.687 1.00 85.69 89 GLY A O 1
ATOM 729 N N . PRO A 1 90 ? 7.933 1.024 5.932 1.00 85.00 90 PRO A N 1
ATOM 730 C CA . PRO A 1 90 ? 7.728 2.423 5.543 1.00 85.00 90 PRO A CA 1
ATOM 731 C C . PRO A 1 90 ? 6.688 2.646 4.431 1.00 85.00 90 PRO A C 1
ATOM 733 O O . PRO A 1 90 ? 6.431 3.794 4.077 1.00 85.00 90 PRO A O 1
ATOM 736 N N . ARG A 1 91 ? 6.098 1.583 3.859 1.00 88.81 91 ARG A N 1
ATOM 737 C CA . ARG A 1 91 ? 5.131 1.634 2.737 1.00 88.81 91 ARG A CA 1
ATOM 738 C C . ARG A 1 91 ? 5.663 2.235 1.447 1.00 88.81 91 ARG A C 1
ATOM 740 O O . ARG A 1 91 ? 4.901 2.711 0.605 1.00 88.81 91 ARG A O 1
ATOM 747 N N . LYS A 1 92 ? 6.975 2.160 1.263 1.00 92.06 92 LYS A N 1
ATOM 748 C CA . LYS A 1 92 ? 7.639 2.682 0.077 1.00 92.06 92 LYS A CA 1
ATOM 749 C C . LYS A 1 92 ? 8.217 1.558 -0.749 1.00 92.06 92 LYS A C 1
ATOM 751 O O . LYS A 1 92 ? 8.883 0.664 -0.225 1.00 92.06 92 LYS A O 1
ATOM 756 N N . LEU A 1 93 ? 7.953 1.617 -2.045 1.00 92.50 93 LEU A N 1
ATOM 757 C CA . LEU A 1 93 ? 8.602 0.769 -3.021 1.00 92.50 93 LEU A CA 1
ATOM 758 C C . LEU A 1 93 ? 9.815 1.483 -3.581 1.00 92.50 93 LEU A C 1
ATOM 760 O O . LEU A 1 93 ? 9.814 2.684 -3.829 1.00 92.50 93 LEU A O 1
ATOM 764 N N . ILE A 1 94 ? 10.842 0.692 -3.807 1.00 92.62 94 ILE A N 1
ATOM 765 C CA . ILE A 1 94 ? 12.030 1.084 -4.520 1.00 92.62 94 ILE A CA 1
ATOM 766 C C . ILE A 1 94 ? 12.098 0.246 -5.787 1.00 92.62 94 ILE A C 1
ATOM 768 O O . ILE A 1 94 ? 11.945 -0.975 -5.722 1.00 92.62 94 ILE A O 1
ATOM 772 N N . PHE A 1 95 ? 12.381 0.868 -6.925 1.00 91.50 95 PHE A N 1
ATOM 773 C CA . PHE A 1 95 ? 12.616 0.153 -8.174 1.00 91.50 95 PHE A CA 1
ATOM 774 C C . PHE A 1 95 ? 13.804 0.706 -8.953 1.00 91.50 95 PHE A C 1
ATOM 776 O O . PHE A 1 95 ? 14.207 1.861 -8.818 1.00 91.50 95 PHE A O 1
ATOM 783 N N . PHE A 1 96 ? 14.399 -0.183 -9.739 1.00 88.75 96 PHE A N 1
ATOM 784 C CA . PHE A 1 96 ? 15.620 0.045 -10.493 1.00 88.75 96 PHE A CA 1
ATOM 785 C C . PHE A 1 96 ? 15.731 -0.978 -11.634 1.00 88.75 96 PHE A C 1
ATOM 787 O O . PHE A 1 96 ? 14.970 -1.941 -11.741 1.00 88.75 96 PHE A O 1
ATOM 794 N N . THR A 1 97 ? 16.696 -0.759 -12.511 1.00 85.25 97 THR A N 1
ATOM 795 C CA . THR A 1 97 ? 17.122 -1.668 -13.579 1.00 85.25 97 THR A CA 1
ATOM 796 C C . THR A 1 97 ? 18.603 -1.976 -13.408 1.00 85.25 97 THR A C 1
ATOM 798 O O . THR A 1 97 ? 19.300 -1.281 -12.673 1.00 85.25 97 THR A O 1
ATOM 801 N N . GLU A 1 98 ? 19.108 -2.988 -14.114 1.00 75.50 98 GLU A N 1
ATOM 802 C CA . GLU A 1 98 ? 20.524 -3.399 -14.053 1.00 75.50 98 GLU A CA 1
ATOM 803 C C . GLU A 1 98 ? 21.503 -2.269 -14.427 1.00 75.50 98 GLU A C 1
ATOM 805 O O . GLU A 1 98 ? 22.666 -2.285 -14.040 1.00 75.50 98 GLU A O 1
ATOM 810 N N . SER A 1 99 ? 21.017 -1.276 -15.167 1.00 71.38 99 SER A N 1
ATOM 811 C CA . SER A 1 99 ? 21.787 -0.164 -15.723 1.00 71.38 99 SER A CA 1
ATOM 812 C C . SER A 1 99 ? 21.427 1.210 -15.147 1.00 71.38 99 SER A C 1
ATOM 814 O O . SER A 1 99 ? 21.972 2.206 -15.620 1.00 71.38 99 SER A O 1
ATOM 816 N N . SER A 1 100 ? 20.464 1.305 -14.221 1.00 63.50 100 SER A N 1
ATOM 817 C CA . SER A 1 100 ? 19.992 2.603 -13.716 1.00 63.50 100 SER A CA 1
ATOM 818 C C . SER A 1 100 ? 20.628 2.969 -12.383 1.00 63.50 100 SER A C 1
ATOM 820 O O . SER A 1 100 ? 20.473 2.242 -11.403 1.00 63.50 100 SER A O 1
ATOM 822 N N . ASP A 1 101 ? 21.212 4.159 -12.359 1.00 59.59 101 ASP A N 1
ATOM 823 C CA . ASP A 1 101 ? 21.419 4.988 -11.177 1.00 59.59 101 ASP A CA 1
ATOM 824 C C . ASP A 1 101 ? 20.685 6.313 -11.486 1.00 59.59 101 ASP A C 1
ATOM 826 O O . ASP A 1 101 ? 20.922 6.864 -12.570 1.00 59.59 101 ASP A O 1
ATOM 830 N N . PRO A 1 102 ? 19.744 6.810 -10.658 1.00 62.62 102 PRO A N 1
ATOM 831 C CA . PRO A 1 102 ? 19.466 6.439 -9.271 1.00 62.62 102 PRO A CA 1
ATOM 832 C C . PRO A 1 102 ? 18.386 5.364 -9.071 1.00 62.62 102 PRO A C 1
ATOM 834 O O . PRO A 1 102 ? 17.560 5.068 -9.936 1.00 62.62 102 PRO A O 1
ATOM 837 N N . VAL A 1 103 ? 18.379 4.839 -7.847 1.00 81.56 103 VAL A N 1
ATOM 838 C CA . VAL A 1 103 ? 17.294 4.068 -7.238 1.00 81.56 103 VAL A CA 1
ATOM 839 C C . VAL A 1 103 ? 16.066 4.969 -7.067 1.00 81.56 103 VAL A C 1
ATOM 841 O O . VAL A 1 103 ? 16.146 5.992 -6.390 1.00 81.56 103 VAL A O 1
ATOM 844 N N . ILE A 1 104 ? 14.935 4.600 -7.670 1.00 88.12 104 ILE A N 1
ATOM 845 C CA . ILE A 1 104 ? 13.718 5.421 -7.643 1.00 88.12 104 ILE A CA 1
ATOM 846 C C . ILE A 1 104 ? 12.820 4.943 -6.504 1.00 88.12 104 ILE A C 1
ATOM 848 O O . ILE A 1 104 ? 12.562 3.747 -6.369 1.00 88.12 104 ILE A O 1
ATOM 852 N N . GLU A 1 105 ? 12.357 5.884 -5.685 1.00 91.56 105 GLU A N 1
ATOM 853 C CA . GLU A 1 105 ? 11.434 5.658 -4.572 1.00 91.56 105 GLU A CA 1
ATOM 854 C C . GLU A 1 105 ? 10.015 6.068 -4.982 1.00 91.56 105 GLU A C 1
ATOM 856 O O . GLU A 1 105 ? 9.828 7.088 -5.637 1.00 91.56 105 GLU A O 1
ATOM 861 N N . CYS A 1 106 ? 9.023 5.274 -4.588 1.00 90.62 106 CYS A N 1
ATOM 862 C CA . CYS A 1 106 ? 7.605 5.549 -4.783 1.00 90.62 106 CYS A CA 1
ATOM 863 C C . CYS A 1 106 ? 6.847 5.239 -3.492 1.00 90.62 106 CYS A C 1
ATOM 865 O O . CYS A 1 106 ? 6.945 4.136 -2.939 1.00 90.62 106 CYS A O 1
ATOM 867 N N . ASP A 1 107 ? 6.081 6.214 -3.012 1.00 90.81 107 ASP A N 1
ATOM 868 C CA . ASP A 1 107 ? 5.160 6.030 -1.896 1.00 90.81 107 ASP A CA 1
ATOM 869 C C . ASP A 1 107 ? 3.791 5.597 -2.435 1.00 90.81 107 ASP A C 1
ATOM 871 O O . ASP A 1 107 ? 3.046 6.394 -3.002 1.00 90.81 107 ASP A O 1
ATOM 875 N N . LEU A 1 108 ? 3.437 4.323 -2.241 1.00 88.69 108 LEU A N 1
ATOM 876 C CA . LEU A 1 108 ? 2.196 3.746 -2.777 1.00 88.69 108 LEU A CA 1
ATOM 877 C C . LEU A 1 108 ? 0.914 4.327 -2.152 1.00 88.69 108 LEU A C 1
ATOM 879 O O . LEU A 1 108 ? -0.190 3.976 -2.573 1.00 88.69 108 LEU A O 1
ATOM 883 N N . ARG A 1 109 ? 1.026 5.187 -1.135 1.00 85.75 109 ARG A N 1
ATOM 884 C CA . ARG A 1 109 ? -0.131 5.816 -0.486 1.00 85.75 109 ARG A CA 1
ATOM 885 C C . ARG A 1 109 ? -0.699 6.979 -1.295 1.00 85.75 109 ARG A C 1
ATOM 887 O O . ARG A 1 109 ? -1.858 7.327 -1.087 1.00 85.75 109 ARG A O 1
ATOM 894 N N . HIS A 1 110 ? 0.073 7.530 -2.230 1.00 85.12 110 HIS A N 1
ATOM 895 C CA . HIS A 1 110 ? -0.299 8.728 -2.974 1.00 85.12 110 HIS A CA 1
ATOM 896 C C . HIS A 1 110 ? -0.244 8.502 -4.486 1.00 85.12 110 HIS A C 1
ATOM 898 O O . HIS A 1 110 ? 0.365 7.552 -4.994 1.00 85.12 110 HIS A O 1
ATOM 904 N N . ASP A 1 111 ? -0.933 9.389 -5.189 1.00 89.44 111 ASP A N 1
ATOM 905 C CA . ASP A 1 111 ? -0.934 9.466 -6.638 1.00 89.44 111 ASP A CA 1
ATOM 906 C C . ASP A 1 111 ? 0.287 10.286 -7.067 1.00 89.44 111 ASP A C 1
ATOM 908 O O . ASP A 1 111 ? 0.507 11.391 -6.576 1.00 89.44 111 ASP A O 1
ATOM 912 N N . GLU A 1 112 ? 1.125 9.722 -7.930 1.00 91.06 112 GLU A N 1
ATOM 913 C CA . GLU A 1 112 ? 2.418 10.311 -8.285 1.00 91.06 112 GLU A CA 1
ATOM 914 C C . GLU A 1 112 ? 2.878 9.768 -9.634 1.00 91.06 112 GLU A C 1
ATOM 916 O O . GLU A 1 112 ? 2.650 8.599 -9.945 1.00 91.06 112 GLU A O 1
ATOM 921 N N . TRP A 1 113 ? 3.550 10.587 -10.438 1.00 92.38 113 TRP A N 1
ATOM 922 C CA . TRP A 1 113 ? 4.153 10.131 -11.685 1.00 92.38 113 TRP A CA 1
ATOM 923 C C . TRP A 1 113 ? 5.469 10.848 -11.948 1.00 92.38 113 TRP A C 1
ATOM 925 O O . TRP A 1 113 ? 5.618 12.021 -11.615 1.00 92.38 113 TRP A O 1
ATOM 935 N N . HIS A 1 114 ? 6.408 10.150 -12.582 1.00 91.19 114 HIS A N 1
ATOM 936 C CA . HIS A 1 114 ? 7.669 10.747 -13.009 1.00 91.19 114 HIS A CA 1
ATOM 937 C C . HIS A 1 114 ? 8.148 10.158 -14.337 1.00 91.19 114 HIS A C 1
ATOM 939 O O . HIS A 1 114 ? 7.966 8.971 -14.631 1.00 91.19 114 HIS A O 1
ATOM 945 N N . GLU A 1 115 ? 8.818 10.998 -15.124 1.00 91.06 115 GLU A N 1
ATOM 946 C CA . GLU A 1 115 ? 9.671 10.561 -16.225 1.00 91.06 115 GLU A CA 1
ATOM 947 C C . GLU A 1 115 ? 11.010 10.073 -15.671 1.00 91.06 115 GLU A C 1
ATOM 949 O O . GLU A 1 115 ? 11.648 10.735 -14.853 1.00 91.06 115 GLU A O 1
ATOM 954 N N . VAL A 1 116 ? 11.441 8.899 -16.121 1.00 87.88 116 VAL A N 1
ATOM 955 C CA . VAL A 1 116 ? 12.668 8.254 -15.667 1.00 87.88 116 VAL A CA 1
ATOM 956 C C . VAL A 1 116 ? 13.412 7.635 -16.842 1.00 87.88 116 VAL A C 1
ATOM 958 O O . VAL A 1 116 ? 12.829 7.090 -17.781 1.00 87.88 116 VAL A O 1
ATOM 961 N N . MET A 1 117 ? 14.738 7.681 -16.789 1.00 84.62 117 MET A N 1
ATOM 962 C CA . MET A 1 117 ? 15.570 6.960 -17.743 1.00 84.62 117 MET A CA 1
ATOM 963 C C . MET A 1 117 ? 15.880 5.562 -17.217 1.00 84.62 117 MET A C 1
ATOM 965 O O . MET A 1 117 ? 16.671 5.395 -16.293 1.00 84.62 117 MET A O 1
ATOM 969 N N . LEU A 1 118 ? 15.289 4.549 -17.848 1.00 78.44 118 LEU A N 1
ATOM 970 C CA . LEU A 1 118 ? 15.523 3.142 -17.534 1.00 78.44 118 LEU A CA 1
ATOM 971 C C . LEU A 1 118 ? 16.202 2.475 -18.731 1.00 78.44 118 LEU A C 1
ATOM 973 O O . LEU A 1 118 ? 15.677 2.499 -19.845 1.00 78.44 118 LEU A O 1
ATOM 977 N N . ASP A 1 119 ? 17.393 1.914 -18.512 1.00 78.00 119 ASP A N 1
ATOM 978 C CA . ASP A 1 119 ? 18.196 1.255 -19.556 1.00 78.00 119 ASP A CA 1
ATOM 979 C C . ASP A 1 119 ? 18.381 2.112 -20.823 1.00 78.00 119 ASP A C 1
ATOM 981 O O . ASP A 1 119 ? 18.068 1.724 -21.950 1.00 78.00 119 ASP A O 1
ATOM 985 N N . ARG A 1 120 ? 18.843 3.356 -20.614 1.00 80.06 120 ARG A N 1
ATOM 986 C CA . ARG A 1 120 ? 19.089 4.369 -21.664 1.00 80.06 120 ARG A CA 1
ATOM 987 C C . ARG A 1 120 ? 17.863 4.710 -22.518 1.00 80.06 120 ARG A C 1
ATOM 989 O O . ARG A 1 120 ? 18.005 5.243 -23.618 1.00 80.06 120 ARG A O 1
ATOM 996 N N . ARG A 1 121 ? 16.656 4.413 -22.034 1.00 82.44 121 ARG A N 1
ATOM 997 C CA . ARG A 1 121 ? 15.400 4.735 -22.710 1.00 82.44 121 ARG A CA 1
ATOM 998 C C . ARG A 1 121 ? 14.473 5.475 -21.760 1.00 82.44 121 ARG A C 1
ATOM 1000 O O . ARG A 1 121 ? 14.303 5.076 -20.610 1.00 82.44 121 ARG A O 1
ATOM 1007 N N . THR A 1 122 ? 13.829 6.516 -22.273 1.00 88.38 122 THR A N 1
ATOM 1008 C CA . THR A 1 122 ? 12.769 7.214 -21.549 1.00 88.38 122 THR A CA 1
ATOM 1009 C C . THR A 1 122 ? 11.620 6.254 -21.262 1.00 88.38 122 THR A C 1
ATOM 1011 O O . THR A 1 122 ? 11.112 5.571 -22.165 1.00 88.38 122 THR A O 1
ATOM 1014 N N . CYS A 1 123 ? 11.255 6.192 -19.990 1.00 91.44 123 CYS A N 1
ATOM 1015 C CA . CYS A 1 123 ? 10.116 5.478 -19.448 1.00 91.44 123 CYS A CA 1
ATOM 1016 C C . CYS A 1 123 ? 9.397 6.408 -18.466 1.00 91.44 123 CYS A C 1
ATOM 1018 O O . CYS A 1 123 ? 9.962 7.373 -17.965 1.00 91.44 123 CYS A O 1
ATOM 1020 N N . PHE A 1 124 ? 8.152 6.091 -18.169 1.00 93.44 124 PHE A N 1
ATOM 1021 C CA . PHE A 1 124 ? 7.345 6.783 -17.182 1.00 93.44 124 PHE A CA 1
ATOM 1022 C C . PHE A 1 124 ? 6.859 5.755 -16.181 1.00 93.44 124 PHE A C 1
ATOM 1024 O O . PHE A 1 124 ? 6.560 4.613 -16.551 1.00 93.44 124 PHE A O 1
ATOM 1031 N N . TRP A 1 125 ? 6.756 6.167 -14.929 1.00 94.06 125 TRP A N 1
ATOM 1032 C CA . TRP A 1 125 ? 5.987 5.425 -13.950 1.00 94.06 125 TRP A CA 1
ATOM 1033 C C . TRP A 1 125 ? 4.894 6.316 -13.382 1.00 94.06 125 TRP A C 1
ATOM 1035 O O . TRP A 1 125 ? 5.078 7.527 -13.267 1.00 94.06 125 TRP A O 1
ATOM 1045 N N . ILE A 1 126 ? 3.754 5.711 -13.066 1.00 94.31 126 ILE A N 1
ATOM 1046 C CA . ILE A 1 126 ? 2.617 6.379 -12.439 1.00 94.31 126 ILE A CA 1
ATOM 1047 C C . ILE A 1 126 ? 1.988 5.456 -11.396 1.00 94.31 126 ILE A C 1
ATOM 1049 O O . ILE A 1 126 ? 1.700 4.291 -11.671 1.00 94.31 126 ILE A O 1
ATOM 1053 N N . SER A 1 127 ? 1.805 5.986 -10.194 1.00 94.06 127 SER A N 1
ATOM 1054 C CA . SER A 1 127 ? 1.023 5.427 -9.099 1.00 94.06 127 SER A CA 1
ATOM 1055 C C . SER A 1 127 ? -0.331 6.128 -9.086 1.00 94.06 127 SER A C 1
ATOM 1057 O O . SER A 1 127 ? -0.377 7.351 -9.021 1.00 94.06 127 SER A O 1
ATOM 1059 N N . PHE A 1 128 ? -1.428 5.378 -9.158 1.00 92.69 128 PHE A N 1
ATOM 1060 C CA . PHE A 1 128 ? -2.788 5.931 -9.158 1.00 92.69 128 PHE A CA 1
ATOM 1061 C C . PHE A 1 128 ? -3.792 4.920 -8.595 1.00 92.69 128 PHE A C 1
ATOM 1063 O O . PHE A 1 128 ? -3.519 3.713 -8.556 1.00 92.69 128 PHE A O 1
ATOM 1070 N N . LEU A 1 129 ? -4.932 5.399 -8.102 1.00 89.38 129 LEU A N 1
ATOM 1071 C CA . LEU A 1 129 ? -5.969 4.537 -7.543 1.00 89.38 129 LEU A CA 1
ATOM 1072 C C . LEU A 1 129 ? -6.977 4.164 -8.633 1.00 89.38 129 LEU A C 1
ATOM 1074 O O . LEU A 1 129 ? -7.739 5.008 -9.084 1.00 89.38 129 LEU A O 1
ATOM 1078 N N . ASN A 1 130 ? -7.021 2.890 -9.031 1.00 86.50 130 ASN A N 1
ATOM 1079 C CA . ASN A 1 130 ? -8.008 2.389 -9.986 1.00 86.50 130 ASN A CA 1
ATOM 1080 C C . ASN A 1 130 ? -9.116 1.629 -9.241 1.00 86.50 130 ASN A C 1
ATOM 1082 O O . ASN A 1 130 ? -8.932 0.482 -8.816 1.00 86.50 130 ASN A O 1
ATOM 1086 N N . GLY A 1 131 ? -10.262 2.278 -9.033 1.00 85.31 131 GLY A N 1
ATOM 1087 C CA . GLY A 1 131 ? -11.324 1.746 -8.180 1.00 85.31 131 GLY A CA 1
ATOM 1088 C C . GLY A 1 131 ? -10.862 1.643 -6.722 1.00 85.31 131 GLY A C 1
ATOM 1089 O O . GLY A 1 131 ? -10.588 2.654 -6.088 1.00 85.31 131 GLY A O 1
ATOM 1090 N N . MET A 1 132 ? -10.773 0.423 -6.182 1.00 82.25 132 MET A N 1
ATOM 1091 C CA . MET A 1 132 ? -10.259 0.172 -4.823 1.00 82.25 132 MET A CA 1
ATOM 1092 C C . MET A 1 132 ? -8.778 -0.238 -4.792 1.00 82.25 132 MET A C 1
ATOM 1094 O O . MET A 1 132 ? -8.214 -0.407 -3.715 1.00 82.25 132 MET A O 1
ATOM 1098 N N . GLN A 1 133 ? -8.147 -0.426 -5.955 1.00 87.44 133 GLN A N 1
ATOM 1099 C CA . GLN A 1 133 ? -6.821 -1.026 -6.074 1.00 87.44 133 GLN A CA 1
ATOM 1100 C C . GLN A 1 133 ? -5.805 0.019 -6.531 1.00 87.44 133 GLN A C 1
ATOM 1102 O O . GLN A 1 133 ? -5.863 0.535 -7.650 1.00 87.44 133 GLN A O 1
ATOM 1107 N N . ARG A 1 134 ? -4.812 0.294 -5.685 1.00 92.50 134 ARG A N 1
ATOM 1108 C CA . ARG A 1 134 ? -3.642 1.083 -6.080 1.00 92.50 134 ARG A CA 1
ATOM 1109 C C . ARG A 1 134 ? -2.912 0.362 -7.211 1.00 92.50 134 ARG A C 1
ATOM 1111 O O . ARG A 1 134 ? -2.672 -0.842 -7.113 1.00 92.50 134 ARG A O 1
ATOM 1118 N N . THR A 1 135 ? -2.572 1.079 -8.273 1.00 94.31 135 THR A N 1
ATOM 1119 C CA . THR A 1 135 ? -1.863 0.547 -9.439 1.00 94.31 135 THR A CA 1
ATOM 1120 C C . THR A 1 135 ? -0.582 1.339 -9.658 1.00 94.31 135 THR A C 1
ATOM 1122 O O . THR A 1 135 ? -0.624 2.562 -9.747 1.00 94.31 135 THR A O 1
ATOM 1125 N N . LEU A 1 136 ? 0.547 0.636 -9.753 1.00 95.88 136 LEU A N 1
ATOM 1126 C CA . LEU A 1 136 ? 1.838 1.190 -10.154 1.00 95.88 136 LEU A CA 1
ATOM 1127 C C . LEU A 1 136 ? 2.145 0.710 -11.572 1.00 95.88 136 LEU A C 1
ATOM 1129 O O . LEU A 1 136 ? 2.421 -0.469 -11.789 1.00 95.88 136 LEU A O 1
ATOM 1133 N N . LEU A 1 137 ? 2.080 1.615 -12.542 1.00 96.19 137 LEU A N 1
ATOM 1134 C CA . LEU A 1 137 ? 2.272 1.318 -13.956 1.00 96.19 137 LEU A CA 1
ATOM 1135 C C . LEU A 1 137 ? 3.606 1.875 -14.443 1.00 96.19 137 LEU A C 1
ATOM 1137 O O . LEU A 1 137 ? 3.834 3.076 -14.370 1.00 96.19 137 LEU A O 1
ATOM 1141 N N . PHE A 1 138 ? 4.429 1.017 -15.039 1.00 95.38 138 PHE A N 1
ATOM 1142 C CA . PHE A 1 138 ? 5.593 1.404 -15.831 1.00 95.38 138 PHE A CA 1
ATOM 1143 C C . PHE A 1 138 ? 5.248 1.351 -17.310 1.00 95.38 138 PHE A C 1
ATOM 1145 O O . PHE A 1 138 ? 4.815 0.311 -17.802 1.00 95.38 138 PHE A O 1
ATOM 1152 N N . THR A 1 139 ? 5.464 2.431 -18.053 1.00 95.94 139 THR A N 1
ATOM 1153 C CA . THR A 1 139 ? 5.182 2.455 -19.489 1.00 95.94 139 THR A CA 1
ATOM 1154 C C . THR A 1 139 ? 6.133 3.359 -20.258 1.00 95.94 139 THR A C 1
ATOM 1156 O O . THR A 1 139 ? 6.738 4.275 -19.716 1.00 95.94 139 THR A O 1
ATOM 1159 N N . ARG A 1 140 ? 6.270 3.108 -21.560 1.00 94.50 140 ARG A N 1
ATOM 1160 C CA . ARG A 1 140 ? 6.995 3.987 -22.491 1.00 94.50 140 ARG A CA 1
ATOM 1161 C C . ARG A 1 140 ? 6.065 4.894 -23.291 1.00 94.50 140 ARG A C 1
ATOM 1163 O O . ARG A 1 140 ? 6.540 5.719 -24.063 1.00 94.50 140 ARG A O 1
ATOM 1170 N N . ASN A 1 141 ? 4.755 4.716 -23.142 1.00 95.00 141 ASN A N 1
ATOM 1171 C CA . ASN A 1 141 ? 3.759 5.491 -23.857 1.00 95.00 141 ASN A CA 1
ATOM 1172 C C . ASN A 1 141 ? 3.215 6.601 -22.951 1.00 95.00 141 ASN A C 1
ATOM 1174 O O . ASN A 1 141 ? 2.390 6.342 -22.076 1.00 95.00 141 ASN A O 1
ATOM 1178 N N . PHE A 1 142 ? 3.658 7.835 -23.192 1.00 94.56 142 PHE A N 1
ATOM 1179 C CA . PHE A 1 142 ? 3.198 8.999 -22.436 1.00 94.56 142 PHE A CA 1
ATOM 1180 C C . PHE A 1 142 ? 1.695 9.267 -22.603 1.00 94.56 142 PHE A C 1
ATOM 1182 O O . PHE A 1 142 ? 1.070 9.775 -21.679 1.00 94.56 142 PHE A O 1
ATOM 1189 N N . SER A 1 143 ? 1.077 8.881 -23.726 1.00 95.00 143 SER A N 1
ATOM 1190 C CA . SER A 1 143 ? -0.366 9.073 -23.927 1.00 95.00 143 SER A CA 1
ATOM 1191 C C . SER A 1 143 ? -1.198 8.346 -22.870 1.00 95.00 143 SER A C 1
ATOM 1193 O O . SER A 1 143 ? -2.190 8.897 -22.412 1.00 95.00 143 SER A O 1
ATOM 1195 N N . ILE A 1 144 ? -0.754 7.164 -22.422 1.00 94.75 144 ILE A N 1
ATOM 1196 C CA . ILE A 1 144 ? -1.421 6.414 -21.346 1.00 94.75 144 ILE A CA 1
ATOM 1197 C C . ILE A 1 144 ? -1.343 7.191 -20.029 1.00 94.75 144 ILE A C 1
ATOM 1199 O O . ILE A 1 144 ? -2.334 7.313 -19.319 1.00 94.75 144 ILE A O 1
ATOM 1203 N N . VAL A 1 145 ? -0.168 7.743 -19.715 1.00 93.44 145 VAL A N 1
ATOM 1204 C CA . VAL A 1 145 ? 0.034 8.557 -18.508 1.00 93.44 145 VAL A CA 1
ATOM 1205 C C . VAL A 1 145 ? -0.854 9.799 -18.562 1.00 93.44 145 VAL A C 1
ATOM 1207 O O . VAL A 1 145 ? -1.578 10.069 -17.613 1.00 93.44 145 VAL A O 1
ATOM 1210 N N . SER A 1 146 ? -0.863 10.509 -19.691 1.00 91.88 146 SER A N 1
ATOM 1211 C CA . SER A 1 146 ? -1.689 11.703 -19.889 1.00 91.88 146 SER A CA 1
ATOM 1212 C C . SER A 1 146 ? -3.186 11.425 -19.734 1.00 91.88 146 SER A C 1
ATOM 1214 O O . SER A 1 146 ? -3.893 12.259 -19.179 1.00 91.88 146 SER A O 1
ATOM 1216 N N . GLU A 1 147 ? -3.677 10.284 -20.219 1.00 92.50 147 GLU A N 1
ATOM 1217 C CA . GLU A 1 147 ? -5.085 9.893 -20.093 1.00 92.50 147 GLU A CA 1
ATOM 1218 C C . GLU A 1 147 ? -5.457 9.558 -18.641 1.00 92.50 147 GLU A C 1
ATOM 1220 O O . GLU A 1 147 ? -6.504 9.989 -18.153 1.00 92.50 147 GLU A O 1
ATOM 1225 N N . ILE A 1 148 ? -4.573 8.861 -17.915 1.00 91.38 148 ILE A N 1
ATOM 1226 C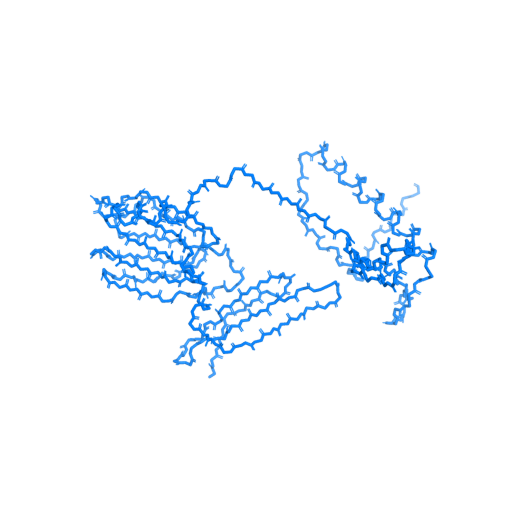 CA . ILE A 1 148 ? -4.754 8.586 -16.482 1.00 91.38 148 ILE A CA 1
ATOM 1227 C C . ILE A 1 148 ? -4.787 9.897 -15.697 1.00 91.38 148 ILE A C 1
ATOM 1229 O O . ILE A 1 148 ? -5.705 10.090 -14.902 1.00 91.38 148 ILE A O 1
ATOM 1233 N N . LEU A 1 149 ? -3.841 10.807 -15.953 1.00 88.88 149 LEU A N 1
ATOM 1234 C CA . LEU A 1 149 ? -3.777 12.114 -15.295 1.00 88.88 149 LEU A CA 1
ATOM 1235 C C . LEU A 1 149 ? -5.038 12.946 -15.547 1.00 88.88 149 LEU A C 1
ATOM 1237 O O . LEU A 1 149 ? -5.574 13.519 -14.605 1.00 88.88 149 LEU A O 1
ATOM 1241 N N . ALA A 1 150 ? -5.537 12.960 -16.787 1.00 87.12 150 ALA A N 1
ATOM 1242 C CA . ALA A 1 150 ? -6.767 13.663 -17.150 1.00 87.12 150 ALA A CA 1
ATOM 1243 C C . ALA A 1 150 ? -8.029 13.046 -16.523 1.00 87.12 150 ALA A C 1
ATOM 1245 O O . ALA A 1 150 ? -9.036 13.728 -16.381 1.00 87.12 150 ALA A O 1
ATOM 1246 N N . THR A 1 151 ? -7.995 11.756 -16.178 1.00 83.88 151 THR A N 1
ATOM 1247 C CA . THR A 1 151 ? -9.125 11.059 -15.543 1.00 83.88 151 THR A CA 1
ATOM 1248 C C . THR A 1 151 ? -9.120 11.213 -14.022 1.00 83.88 151 THR A C 1
ATOM 1250 O O . THR A 1 151 ? -10.180 11.205 -13.4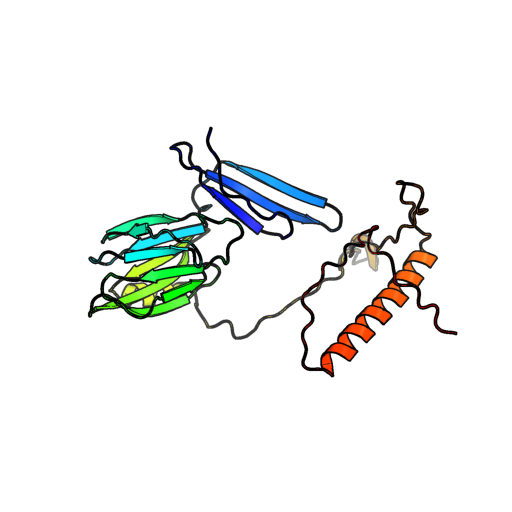04 1.00 83.88 151 THR A O 1
ATOM 1253 N N . HIS A 1 152 ? -7.937 11.305 -13.414 1.00 71.88 152 HIS A N 1
ATOM 1254 C CA . HIS A 1 152 ? -7.774 11.260 -11.959 1.00 71.88 152 HIS A CA 1
ATOM 1255 C C . HIS A 1 152 ? -7.552 12.637 -11.329 1.00 71.88 152 HIS A C 1
ATOM 1257 O O . HIS A 1 152 ? -7.281 12.670 -10.133 1.00 71.88 152 HIS A O 1
ATOM 1263 N N . ASP A 1 153 ? -7.642 13.731 -12.106 1.00 65.44 153 ASP A N 1
ATOM 1264 C CA . ASP A 1 153 ? -7.341 15.106 -11.673 1.00 65.44 153 ASP A CA 1
ATOM 1265 C C . ASP A 1 153 ? -6.169 15.113 -10.686 1.00 65.44 153 ASP A C 1
ATOM 1267 O O . ASP A 1 153 ? -6.298 15.562 -9.547 1.00 65.44 153 ASP A O 1
ATOM 1271 N N . ILE A 1 154 ? -5.039 14.509 -11.090 1.00 60.81 154 ILE A N 1
ATOM 1272 C CA . ILE A 1 154 ? -3.840 14.410 -10.246 1.00 60.81 154 ILE A CA 1
ATOM 1273 C C . ILE A 1 154 ? -3.208 15.808 -10.181 1.00 60.81 154 ILE A C 1
ATOM 1275 O O . ILE A 1 154 ? -2.173 16.092 -10.783 1.00 60.81 154 ILE A O 1
ATOM 1279 N N . GLU A 1 155 ? -3.895 16.723 -9.506 1.00 51.56 155 GLU A N 1
ATOM 1280 C CA . GLU A 1 155 ? -3.409 18.024 -9.102 1.00 51.56 155 GLU A CA 1
ATOM 1281 C C . GLU A 1 155 ? -2.525 17.817 -7.872 1.00 51.56 155 GLU A C 1
ATOM 1283 O O . GLU A 1 155 ? -2.850 17.055 -6.957 1.00 51.56 155 GLU A O 1
ATOM 1288 N N . ASN A 1 156 ? -1.377 18.494 -7.839 1.00 51.72 156 ASN A N 1
ATOM 1289 C CA . ASN A 1 156 ? -0.563 18.549 -6.631 1.00 51.72 156 ASN A CA 1
ATOM 1290 C C . ASN A 1 156 ? -1.453 19.023 -5.477 1.00 51.72 156 ASN A C 1
ATOM 1292 O O . ASN A 1 156 ? -2.004 20.120 -5.549 1.00 51.72 156 ASN A O 1
ATOM 1296 N N . ILE A 1 157 ? -1.578 18.218 -4.419 1.00 52.25 157 ILE A N 1
ATOM 1297 C CA . ILE A 1 157 ? -2.321 18.597 -3.215 1.00 52.25 157 ILE A CA 1
ATOM 1298 C C . ILE A 1 157 ? -1.647 19.849 -2.636 1.00 52.25 157 ILE A C 1
ATOM 1300 O O . ILE A 1 157 ? -0.643 19.764 -1.932 1.00 52.25 157 ILE A O 1
ATOM 1304 N N . SER A 1 158 ? -2.175 21.033 -2.949 1.00 52.44 158 SER A N 1
ATOM 1305 C CA . SER A 1 158 ? -1.638 22.312 -2.469 1.00 52.44 158 SER A CA 1
ATOM 1306 C C . SER A 1 158 ? -2.107 22.641 -1.056 1.00 52.44 158 SER A C 1
ATOM 1308 O O . SER A 1 158 ? -1.638 23.601 -0.444 1.00 52.44 158 SER A O 1
ATOM 1310 N N . THR A 1 159 ? -3.097 21.909 -0.546 1.00 48.34 159 THR A N 1
ATOM 1311 C CA . THR A 1 159 ? -3.803 22.284 0.675 1.00 48.34 159 THR A CA 1
ATOM 1312 C C . THR A 1 159 ? -4.220 21.044 1.448 1.00 48.34 159 THR A C 1
ATOM 1314 O O . THR A 1 159 ? -5.000 20.225 0.973 1.00 48.34 159 THR A O 1
ATOM 1317 N N . ASN A 1 160 ? -3.699 20.926 2.665 1.00 49.31 160 ASN A N 1
ATOM 1318 C CA . ASN A 1 160 ? -4.163 19.964 3.653 1.00 49.31 160 ASN A CA 1
ATOM 1319 C C . ASN A 1 160 ? -5.123 20.691 4.605 1.00 49.31 160 ASN A C 1
ATOM 1321 O O . ASN A 1 160 ? -4.762 21.725 5.169 1.00 49.31 160 ASN A O 1
ATOM 1325 N N . ILE A 1 161 ? -6.343 20.175 4.756 1.00 66.00 161 ILE A N 1
ATOM 1326 C CA . ILE A 1 161 ? -7.340 20.707 5.688 1.00 66.00 161 ILE A CA 1
ATOM 1327 C C . ILE A 1 161 ? -7.606 19.634 6.743 1.00 66.00 161 ILE A C 1
ATOM 1329 O O . ILE A 1 161 ? -8.229 18.616 6.449 1.00 66.00 161 ILE A O 1
ATOM 1333 N N . SER A 1 162 ? -7.160 19.874 7.977 1.00 53.38 162 SER A N 1
ATOM 1334 C CA . SER A 1 162 ? -7.539 19.054 9.132 1.00 53.38 162 SER A CA 1
ATOM 1335 C C . SER A 1 162 ? -8.802 19.623 9.773 1.00 53.38 162 SER A C 1
ATOM 1337 O O . SER A 1 162 ? -8.836 20.795 10.154 1.00 53.38 162 SER A O 1
ATOM 1339 N N . VAL A 1 163 ? -9.843 18.799 9.905 1.00 55.59 163 VAL A N 1
ATOM 1340 C CA . VAL A 1 163 ? -11.099 19.164 10.574 1.00 55.59 163 VAL A CA 1
ATOM 1341 C C . VAL A 1 163 ? -11.247 18.324 11.837 1.00 55.59 163 VAL A C 1
ATOM 1343 O O . VAL A 1 163 ? -11.313 17.100 11.773 1.00 55.59 163 VAL A O 1
ATOM 1346 N N . HIS A 1 164 ? -11.348 18.986 12.990 1.00 60.66 164 HIS A N 1
ATOM 1347 C CA . HIS A 1 164 ? -11.595 18.339 14.278 1.00 60.66 164 HIS A CA 1
ATOM 1348 C C . HIS A 1 164 ? -13.046 18.578 14.700 1.00 60.66 164 HIS A C 1
ATOM 1350 O O . HIS A 1 164 ? -13.424 19.689 15.070 1.00 60.66 164 HIS A O 1
ATOM 1356 N N . ILE A 1 165 ? -13.871 17.534 14.633 1.00 65.44 165 ILE A N 1
ATOM 1357 C CA . ILE A 1 165 ? -15.281 17.595 15.030 1.00 65.44 165 ILE A CA 1
ATOM 1358 C C . ILE A 1 165 ? -15.395 17.066 16.462 1.00 65.44 165 ILE A C 1
ATOM 1360 O O . ILE A 1 165 ? -15.377 15.860 16.686 1.00 65.44 165 ILE A O 1
ATOM 1364 N N . ALA A 1 166 ? -15.516 17.971 17.438 1.00 64.94 166 ALA A N 1
ATOM 1365 C CA . ALA A 1 166 ? -15.665 17.623 18.860 1.00 64.94 166 ALA A CA 1
ATOM 1366 C C . ALA A 1 166 ? -17.029 16.987 19.195 1.00 64.94 166 ALA A C 1
ATOM 1368 O O . ALA A 1 166 ? -17.218 16.409 20.263 1.00 64.94 166 ALA A O 1
ATOM 1369 N N . GLY A 1 167 ? -17.999 17.105 18.291 1.00 69.44 167 GLY A N 1
ATOM 1370 C CA . GLY A 1 167 ? -19.298 16.465 18.391 1.00 69.44 167 GLY A CA 1
ATOM 1371 C C . GLY A 1 167 ? -20.229 16.902 17.264 1.00 69.44 167 GLY A C 1
ATOM 1372 O O . GLY A 1 167 ? -20.062 17.970 16.681 1.00 69.44 167 GLY A O 1
ATOM 1373 N N . LEU A 1 168 ? -21.213 16.066 16.962 1.00 79.25 168 LEU A N 1
ATOM 1374 C CA . LEU A 1 168 ? -22.243 16.267 15.956 1.00 79.25 168 LEU A CA 1
ATOM 1375 C C . LEU A 1 168 ? -23.611 16.078 16.612 1.00 79.25 168 LEU A C 1
ATOM 1377 O O . LEU A 1 168 ? -23.863 15.030 17.196 1.00 79.25 168 LEU A O 1
ATOM 1381 N N . GLY A 1 169 ? -24.495 17.070 16.514 1.00 84.12 169 GLY A N 1
ATOM 1382 C CA . GLY A 1 169 ? -25.875 16.990 16.997 1.00 84.12 169 GLY A CA 1
ATOM 1383 C C . GLY A 1 169 ? -26.872 17.178 15.860 1.00 84.12 169 GLY A C 1
ATOM 1384 O O . GLY A 1 169 ? -26.661 18.017 14.990 1.00 84.12 169 GLY A O 1
ATOM 1385 N N . ILE A 1 170 ? -27.958 16.415 15.879 1.00 84.62 170 ILE A N 1
ATOM 1386 C CA . ILE A 1 170 ? -29.094 16.522 14.965 1.00 84.62 170 ILE A CA 1
ATOM 1387 C C . ILE A 1 170 ? -30.337 16.777 15.821 1.00 84.62 170 ILE A C 1
ATOM 1389 O O . ILE A 1 170 ? -30.603 16.022 16.757 1.00 84.62 170 ILE A O 1
ATOM 1393 N N . SER A 1 171 ? -31.085 17.835 15.496 1.00 88.25 171 SER A N 1
ATOM 1394 C CA . SER A 1 171 ? -32.389 18.130 16.098 1.00 88.25 171 SER A CA 1
ATOM 1395 C C . SER A 1 171 ? -33.493 17.969 15.056 1.00 88.25 171 SER A C 1
ATOM 1397 O O . SER A 1 171 ? -33.367 18.452 13.931 1.00 88.25 171 SER A O 1
ATOM 1399 N N . LEU A 1 172 ? -34.568 17.287 15.428 1.00 88.31 172 LEU A N 1
ATOM 1400 C CA . LEU A 1 172 ? -35.828 17.262 14.704 1.00 88.31 172 LEU A CA 1
ATOM 1401 C C . LEU A 1 172 ? -36.753 18.275 15.371 1.00 88.31 172 LEU A C 1
ATOM 1403 O O . LEU A 1 172 ? -37.178 18.058 16.505 1.00 88.31 172 LEU A O 1
ATOM 1407 N N . CYS A 1 173 ? -37.074 19.353 14.666 1.00 90.50 173 CYS A N 1
ATOM 1408 C CA . CYS A 1 173 ? -37.931 20.419 15.173 1.00 90.50 173 CYS A CA 1
ATOM 1409 C C . CYS A 1 173 ? -39.311 20.367 14.510 1.00 90.50 173 CYS A C 1
ATOM 1411 O O . CYS A 1 173 ? -39.415 20.167 13.298 1.00 90.50 173 CYS A O 1
ATOM 1413 N N . ASP A 1 174 ? -40.357 20.620 15.292 1.00 88.19 174 ASP A N 1
ATOM 1414 C CA . ASP A 1 174 ? -41.660 21.016 14.771 1.00 88.19 174 ASP A CA 1
ATOM 1415 C C . ASP A 1 174 ? -41.594 22.487 14.346 1.00 88.19 174 ASP A C 1
ATOM 1417 O O . ASP A 1 174 ? -41.302 23.371 15.157 1.00 88.19 174 ASP A O 1
ATOM 1421 N N . ASN A 1 175 ? -41.852 22.759 13.071 1.00 85.31 175 ASN A N 1
ATOM 1422 C CA . ASN A 1 175 ? -41.815 24.106 12.511 1.00 85.31 175 ASN A CA 1
ATOM 1423 C C . ASN A 1 175 ? -43.085 24.926 12.794 1.00 85.31 175 ASN A C 1
ATOM 1425 O O . ASN A 1 175 ? -43.044 26.148 12.657 1.00 85.31 175 ASN A O 1
ATOM 1429 N N . ILE A 1 176 ? -44.190 24.284 13.178 1.00 86.31 176 ILE A N 1
ATOM 1430 C CA . ILE A 1 176 ? -45.456 24.947 13.508 1.00 86.31 176 ILE A CA 1
ATOM 1431 C C . ILE A 1 176 ? -45.430 25.389 14.971 1.00 86.31 176 ILE A C 1
ATOM 1433 O O . ILE A 1 176 ? -45.682 26.556 15.268 1.00 86.31 176 ILE A O 1
ATOM 1437 N N . ASP A 1 177 ? -45.048 24.478 15.868 1.00 85.19 177 ASP A N 1
ATOM 1438 C CA . ASP A 1 177 ? -45.011 24.733 17.314 1.00 85.19 177 ASP A CA 1
ATOM 1439 C C . ASP A 1 177 ? -43.662 25.288 17.812 1.00 85.19 177 ASP A C 1
ATOM 1441 O O . ASP A 1 177 ? -43.543 25.632 18.990 1.00 85.19 177 ASP A O 1
ATOM 1445 N N . GLN A 1 178 ? -42.652 25.383 16.934 1.00 83.38 178 GLN A N 1
ATOM 1446 C CA . GLN A 1 178 ? -41.279 25.823 17.235 1.00 83.38 178 GLN A CA 1
ATOM 1447 C C . GLN A 1 178 ? -40.637 25.058 18.403 1.00 83.38 178 GLN A C 1
ATOM 1449 O O . GLN A 1 178 ? -39.993 25.642 19.277 1.00 83.38 178 GLN A O 1
ATOM 1454 N N . LYS A 1 179 ? -40.828 23.736 18.442 1.00 84.19 179 LYS A N 1
ATOM 1455 C CA . LYS A 1 179 ? -40.325 22.871 19.519 1.00 84.19 179 LYS A CA 1
ATOM 1456 C C . LYS A 1 179 ? -39.426 21.772 18.985 1.00 84.19 179 LYS A C 1
ATOM 1458 O O . LYS A 1 179 ? -39.705 21.186 17.945 1.00 84.19 179 LYS A O 1
ATOM 1463 N N . ASP A 1 180 ? -38.391 21.443 19.748 1.00 80.88 180 ASP A N 1
ATOM 1464 C CA . ASP A 1 180 ? -37.583 20.252 19.502 1.00 80.88 180 ASP A CA 1
ATOM 1465 C C . ASP A 1 180 ? -38.393 18.997 19.852 1.00 80.88 180 ASP A C 1
ATOM 1467 O O . ASP A 1 180 ? -38.810 18.799 20.993 1.00 80.88 180 ASP A O 1
ATOM 1471 N N . ILE A 1 181 ? -38.615 18.148 18.851 1.00 87.31 181 ILE A N 1
ATOM 1472 C CA . ILE A 1 181 ? -39.265 16.841 18.980 1.00 87.31 181 ILE A CA 1
ATOM 1473 C C . ILE A 1 181 ? -38.234 15.795 19.415 1.00 87.31 181 ILE A C 1
ATOM 1475 O O . ILE A 1 181 ? -38.529 14.923 20.232 1.00 87.31 181 ILE A O 1
ATOM 1479 N N . LEU A 1 182 ? -37.021 15.863 18.863 1.00 85.44 182 LEU A N 1
ATOM 1480 C CA . LEU A 1 182 ? -35.960 14.905 19.151 1.00 85.44 182 LEU A CA 1
ATOM 1481 C C . LEU A 1 182 ? -34.593 15.547 18.958 1.00 85.44 182 LEU A C 1
ATOM 1483 O O . LEU A 1 182 ? -34.333 16.127 17.915 1.00 85.44 182 LEU A O 1
ATOM 1487 N N . TYR A 1 183 ? -33.694 15.340 19.913 1.00 84.38 183 TYR A N 1
ATOM 1488 C CA . TYR A 1 183 ? -32.285 15.681 19.772 1.00 84.38 183 TYR A CA 1
ATOM 1489 C C . TYR A 1 183 ? -31.431 14.422 19.925 1.00 84.38 183 TYR A C 1
ATOM 1491 O O . TYR A 1 183 ? -31.561 13.692 20.909 1.00 84.38 183 TYR A O 1
ATOM 1499 N N . ALA A 1 184 ? -30.546 14.176 18.963 1.00 76.81 184 ALA A N 1
ATOM 1500 C CA . ALA A 1 184 ? -29.562 13.102 18.997 1.00 76.81 184 ALA A CA 1
ATOM 1501 C C . ALA A 1 184 ? -28.173 13.688 18.754 1.00 76.81 184 ALA A C 1
ATOM 1503 O O . ALA A 1 184 ? -28.001 14.512 17.862 1.00 76.81 184 ALA A O 1
ATOM 1504 N N . ALA A 1 185 ? -27.168 13.271 19.522 1.00 79.06 185 ALA A N 1
ATOM 1505 C CA . ALA A 1 185 ? -25.814 13.765 19.327 1.00 79.06 185 ALA A CA 1
ATOM 1506 C C . ALA A 1 185 ? -24.753 12.697 19.562 1.00 79.06 185 ALA A C 1
ATOM 1508 O O . ALA A 1 185 ? -24.844 11.903 20.496 1.00 79.06 185 ALA A O 1
ATOM 1509 N N . ILE A 1 186 ? -23.715 12.748 18.737 1.00 68.25 186 ILE A N 1
ATOM 1510 C CA . ILE A 1 186 ? -22.418 12.130 18.966 1.00 68.25 186 ILE A CA 1
ATOM 1511 C C . ILE A 1 186 ? -21.559 13.225 19.583 1.00 68.25 186 ILE A C 1
ATOM 1513 O O . ILE A 1 186 ? -21.151 14.149 18.892 1.00 68.25 186 ILE A O 1
ATOM 1517 N N . LYS A 1 187 ? -21.322 13.182 20.888 1.00 69.69 187 LYS A N 1
ATOM 1518 C CA . LYS A 1 187 ? -20.358 14.082 21.535 1.00 69.69 187 LYS A CA 1
ATOM 1519 C C . LYS A 1 187 ? -19.024 13.351 21.648 1.00 69.69 187 LYS A C 1
ATOM 1521 O O . LYS A 1 187 ? -19.021 12.121 21.711 1.00 69.69 187 LYS A O 1
ATOM 1526 N N . GLY A 1 188 ? -17.917 14.092 21.669 1.00 61.22 188 GLY A N 1
ATOM 1527 C CA . GLY A 1 188 ? -16.627 13.554 22.092 1.00 61.22 188 GLY A CA 1
ATOM 1528 C C . GLY A 1 188 ? -16.794 12.801 23.411 1.00 61.22 188 GLY A C 1
ATOM 1529 O O . GLY A 1 188 ? -17.655 13.156 24.227 1.00 61.22 188 GLY A O 1
ATOM 1530 N N . SER A 1 189 ? -16.041 11.717 23.572 1.00 62.59 189 SER A N 1
ATOM 1531 C CA . SER A 1 189 ? -16.055 10.912 24.790 1.00 62.59 189 SER A CA 1
ATOM 1532 C C . SER A 1 189 ? -15.889 11.819 26.014 1.00 62.59 189 SER A C 1
ATOM 1534 O O . SER A 1 189 ? -15.111 12.774 26.020 1.00 62.59 189 SER A O 1
ATOM 1536 N N . SER A 1 190 ? -16.677 11.578 27.060 1.00 63.78 190 SER A N 1
ATOM 1537 C CA . SER A 1 190 ? -16.465 12.281 28.322 1.00 63.78 190 SER A CA 1
ATOM 1538 C C . SER A 1 190 ? -15.175 11.757 28.948 1.00 63.78 190 SER A C 1
ATOM 1540 O O . SER A 1 190 ? -15.119 10.578 29.319 1.00 63.78 190 SER A O 1
ATOM 1542 N N . THR A 1 191 ? -14.159 12.609 29.087 1.00 67.12 191 THR A N 1
ATOM 1543 C CA . THR A 1 191 ? -12.901 12.214 29.724 1.00 67.12 191 THR A CA 1
ATOM 1544 C C . THR A 1 191 ? -13.163 11.748 31.152 1.00 67.12 191 THR A C 1
ATOM 1546 O O . THR A 1 191 ? -13.667 12.496 31.989 1.00 67.12 191 THR A O 1
ATOM 1549 N N . THR A 1 192 ? -12.845 10.483 31.427 1.00 76.56 192 THR A N 1
ATOM 1550 C CA . THR A 1 192 ? -13.011 9.877 32.751 1.00 76.56 192 THR A CA 1
ATOM 1551 C C . THR A 1 192 ? -11.640 9.592 33.333 1.00 76.56 192 THR A C 1
ATOM 1553 O O . THR A 1 192 ? -10.974 8.632 32.946 1.00 76.56 192 THR A O 1
ATOM 1556 N N . TRP A 1 193 ? -11.224 10.410 34.292 1.00 78.81 193 TRP A N 1
ATOM 1557 C CA . TRP A 1 193 ? -10.012 10.159 35.056 1.00 78.81 193 TRP A CA 1
ATOM 1558 C C . TRP A 1 193 ? -10.276 9.081 36.108 1.00 78.81 193 TRP A C 1
ATOM 1560 O O . TRP A 1 193 ? -11.322 9.059 36.759 1.00 78.81 193 TRP A O 1
ATOM 1570 N N . MET A 1 194 ? -9.334 8.155 36.278 1.00 81.31 194 MET A N 1
ATOM 1571 C CA . MET A 1 194 ? -9.438 7.074 37.256 1.00 81.31 194 MET A CA 1
ATOM 1572 C C . MET A 1 194 ? -8.286 7.144 38.251 1.00 81.31 194 MET A C 1
ATOM 1574 O O . MET A 1 194 ? -7.153 7.450 37.895 1.00 81.31 194 MET A O 1
ATOM 1578 N N . THR A 1 195 ? -8.565 6.804 39.505 1.00 82.75 195 THR A N 1
ATOM 1579 C CA . THR A 1 195 ? -7.559 6.662 40.555 1.00 82.75 195 THR A CA 1
ATOM 1580 C C . THR A 1 195 ? -7.430 5.202 40.972 1.00 82.75 195 THR A C 1
ATOM 1582 O O . THR A 1 195 ? -8.411 4.454 41.035 1.00 82.75 195 THR A O 1
ATOM 1585 N N . THR A 1 196 ? -6.207 4.782 41.284 1.00 78.88 196 THR A N 1
ATOM 1586 C CA . THR A 1 196 ? -5.946 3.509 41.952 1.00 78.88 196 THR A CA 1
ATOM 1587 C C . THR A 1 196 ? -4.977 3.716 43.108 1.00 78.88 196 THR A C 1
ATOM 1589 O O . THR A 1 196 ? -4.156 4.632 43.110 1.00 78.88 196 THR A O 1
ATOM 1592 N N . LYS A 1 197 ? -5.066 2.851 44.119 1.00 76.62 197 LYS A N 1
ATOM 1593 C CA . LYS A 1 197 ? -4.034 2.777 45.157 1.00 76.62 197 LYS A CA 1
ATOM 1594 C C . LYS A 1 197 ? -2.873 1.969 44.587 1.00 76.62 197 LYS A C 1
ATOM 1596 O O . LYS A 1 197 ? -3.124 0.907 44.035 1.00 76.62 197 LYS A O 1
ATOM 1601 N N . ILE A 1 198 ? -1.631 2.402 44.814 1.00 72.81 198 ILE A N 1
ATOM 1602 C CA . ILE A 1 198 ? -0.406 1.729 44.323 1.00 72.81 198 ILE A CA 1
ATOM 1603 C C . ILE A 1 198 ? -0.397 0.218 44.644 1.00 72.81 198 ILE A C 1
ATOM 1605 O O . ILE A 1 198 ? 0.141 -0.585 43.895 1.00 72.81 198 ILE A O 1
ATOM 1609 N N . SER A 1 199 ? -1.050 -0.195 45.734 1.00 68.69 199 SER A N 1
ATOM 1610 C CA . SER A 1 199 ? -1.150 -1.592 46.170 1.00 68.69 199 SER A CA 1
ATOM 1611 C C . SER A 1 199 ? -2.306 -2.411 45.572 1.00 68.69 199 SER A C 1
ATOM 1613 O O . SER A 1 199 ? -2.469 -3.571 45.950 1.00 68.69 199 SER A O 1
ATOM 1615 N N . LYS A 1 200 ? -3.157 -1.848 44.701 1.00 69.00 200 LYS A N 1
ATOM 1616 C CA . LYS A 1 200 ? -4.332 -2.537 44.137 1.00 69.00 200 LYS A CA 1
ATOM 1617 C C . LYS A 1 200 ? -4.424 -2.359 42.620 1.00 69.00 200 LYS A C 1
ATOM 1619 O O . LYS A 1 200 ? -4.222 -1.271 42.102 1.00 69.00 200 LYS A O 1
ATOM 1624 N N . ALA A 1 201 ? -4.846 -3.418 41.929 1.00 71.56 201 ALA A N 1
ATOM 1625 C CA . ALA A 1 201 ? -5.047 -3.431 40.474 1.00 71.56 201 ALA A CA 1
ATOM 1626 C C . ALA A 1 201 ? -6.416 -2.881 40.013 1.00 71.56 201 ALA A C 1
ATOM 1628 O O . ALA A 1 201 ? -6.712 -2.875 38.823 1.00 71.56 201 ALA A O 1
ATOM 1629 N N . ASN A 1 202 ? -7.274 -2.439 40.940 1.00 73.81 202 ASN A N 1
ATOM 1630 C CA . ASN A 1 202 ? -8.629 -1.991 40.614 1.00 73.81 202 ASN A CA 1
ATOM 1631 C C . ASN A 1 202 ? -8.683 -0.467 40.502 1.00 73.81 202 ASN A C 1
ATOM 1633 O O . ASN A 1 202 ? -8.585 0.230 41.515 1.00 73.81 202 ASN A O 1
ATOM 1637 N N . TYR A 1 203 ? -8.921 0.021 39.288 1.00 79.38 203 TYR A N 1
ATOM 1638 C CA . TYR A 1 203 ? -9.146 1.431 38.994 1.00 79.38 203 TYR A CA 1
ATOM 1639 C C . TYR A 1 203 ? -10.568 1.844 39.376 1.00 79.38 203 TYR A C 1
ATOM 1641 O O . TYR A 1 203 ? -11.530 1.112 39.137 1.00 79.38 203 TYR A O 1
ATOM 1649 N N . LYS A 1 204 ? -10.701 3.015 40.001 1.00 83.31 204 LYS A N 1
ATOM 1650 C CA . LYS A 1 204 ? -11.991 3.628 40.323 1.00 83.31 204 LYS A CA 1
ATOM 1651 C C . LYS A 1 204 ? -12.109 4.971 39.608 1.00 83.31 204 LYS A C 1
ATOM 1653 O O . LYS A 1 204 ? -11.168 5.757 39.712 1.00 83.31 204 LYS A O 1
ATOM 1658 N N . PRO A 1 205 ? -13.227 5.253 38.920 1.00 80.62 205 PRO A N 1
ATOM 1659 C CA . PRO A 1 205 ? -13.440 6.561 38.316 1.00 80.62 205 PRO A CA 1
ATOM 1660 C C . PRO A 1 205 ? -13.488 7.644 39.400 1.00 80.62 205 PRO A C 1
ATOM 1662 O O . PRO A 1 205 ? -14.000 7.406 40.499 1.00 80.62 205 PRO A O 1
ATOM 1665 N N . LEU A 1 206 ? -12.918 8.806 39.092 1.00 83.62 206 LEU A N 1
ATOM 1666 C CA . LEU A 1 206 ? -13.075 10.021 39.882 1.00 83.62 206 LEU A CA 1
ATOM 1667 C C . LEU A 1 206 ? -14.489 10.586 39.700 1.00 83.62 206 LEU A C 1
ATOM 1669 O O . LEU A 1 206 ? -15.200 10.234 38.754 1.00 83.62 206 LEU A O 1
ATOM 1673 N N . ASP A 1 207 ? -14.907 11.448 40.627 1.00 82.62 207 ASP A N 1
ATOM 1674 C CA . ASP A 1 207 ? -16.154 12.188 40.452 1.00 82.62 207 ASP A CA 1
ATOM 1675 C C . ASP A 1 207 ? -16.023 13.175 39.281 1.00 82.62 207 ASP A C 1
ATOM 1677 O O . ASP A 1 207 ? -14.941 13.667 38.971 1.00 82.62 207 ASP A O 1
ATOM 1681 N N . SER A 1 208 ? -17.150 13.478 38.645 1.00 76.75 208 SER A N 1
ATOM 1682 C CA . SER A 1 208 ? -17.297 14.415 37.528 1.00 76.75 208 SER A CA 1
ATOM 1683 C C . SER A 1 208 ? -16.548 15.739 37.731 1.00 76.75 208 SER A C 1
ATOM 1685 O O . SER A 1 208 ? -15.774 16.143 36.868 1.00 76.75 208 SER A O 1
ATOM 1687 N N . LYS A 1 209 ? -16.710 16.376 38.898 1.00 81.31 209 LYS A N 1
ATOM 1688 C CA . LYS A 1 209 ? -16.026 17.636 39.236 1.00 81.31 209 LYS A CA 1
ATOM 1689 C C . LYS A 1 209 ? -14.510 17.479 39.304 1.00 81.31 209 LYS A C 1
ATOM 1691 O O . LYS A 1 209 ? -13.782 18.346 38.831 1.00 81.31 209 LYS A O 1
ATOM 1696 N N . ASP A 1 210 ? -14.040 16.377 39.877 1.00 81.88 210 ASP A N 1
ATOM 1697 C CA . ASP A 1 210 ? -12.610 16.100 39.990 1.00 81.88 210 ASP A CA 1
ATOM 1698 C C . ASP A 1 210 ? -12.014 15.781 38.611 1.00 81.88 210 ASP A C 1
ATOM 1700 O O . ASP A 1 210 ? -10.933 16.268 38.290 1.00 81.88 210 ASP A O 1
ATOM 1704 N N . CYS A 1 211 ? -12.739 15.043 37.759 1.00 82.06 211 CYS A N 1
ATOM 1705 C CA . CYS A 1 211 ? -12.365 14.812 36.361 1.00 82.06 211 CYS A CA 1
ATOM 1706 C C . CYS A 1 211 ? -12.199 16.127 35.590 1.00 82.06 211 CYS A C 1
ATOM 1708 O O . CYS A 1 211 ? -11.198 16.285 34.899 1.00 82.06 211 CYS A O 1
ATOM 1710 N N . GLU A 1 212 ? -13.130 17.077 35.724 1.00 80.19 212 GLU A N 1
ATOM 1711 C CA . GLU A 1 212 ? -13.046 18.387 35.057 1.00 80.19 212 GLU A CA 1
ATOM 1712 C C . GLU A 1 212 ? -11.832 19.201 35.519 1.00 80.19 212 GLU A C 1
ATOM 1714 O O . GLU A 1 212 ? -11.138 19.809 34.702 1.00 80.19 212 GLU A O 1
ATOM 1719 N N . VAL A 1 213 ? -11.553 19.208 36.827 1.00 85.38 213 VAL A N 1
ATOM 1720 C CA . VAL A 1 213 ? -10.403 19.930 37.390 1.00 85.38 213 VAL A CA 1
ATOM 1721 C C . VAL A 1 213 ? -9.089 19.316 36.914 1.00 85.38 213 VAL A C 1
ATOM 1723 O O . VAL A 1 213 ? -8.204 20.047 36.469 1.00 85.38 213 VAL A O 1
ATOM 1726 N N . VAL A 1 214 ? -8.961 17.988 36.982 1.00 85.56 214 VAL A N 1
ATOM 1727 C CA . VAL A 1 214 ? -7.751 17.280 36.542 1.00 85.56 214 VAL A CA 1
ATOM 1728 C C . VAL A 1 214 ? -7.536 17.473 35.044 1.00 85.56 214 VAL A C 1
ATOM 1730 O O . VAL A 1 214 ? -6.433 17.822 34.636 1.00 85.56 214 VAL A O 1
ATOM 1733 N N . GLU A 1 215 ? -8.589 17.336 34.238 1.00 84.94 215 GLU A N 1
ATOM 1734 C CA . GLU A 1 215 ? -8.528 17.544 32.792 1.00 84.94 215 GLU A CA 1
ATOM 1735 C C . GLU A 1 215 ? -8.095 18.967 32.437 1.00 84.94 215 GLU A C 1
ATOM 1737 O O . GLU A 1 215 ? -7.249 19.173 31.567 1.00 84.94 215 GLU A O 1
ATOM 1742 N N . LYS A 1 216 ? -8.636 19.973 33.131 1.00 84.12 216 LYS A N 1
ATOM 1743 C CA . LYS A 1 216 ? -8.250 21.369 32.922 1.00 84.12 216 LYS A CA 1
ATOM 1744 C C . LYS A 1 216 ? -6.763 21.588 33.211 1.00 84.12 216 LYS A C 1
ATOM 1746 O O . LYS A 1 216 ? -6.063 22.136 32.364 1.00 84.12 216 LYS A O 1
ATOM 1751 N N . LEU A 1 217 ? -6.291 21.150 34.379 1.00 87.25 217 LEU A N 1
ATOM 1752 C CA . LEU A 1 217 ? -4.893 21.317 34.792 1.00 87.25 217 LEU A CA 1
ATOM 1753 C C . LEU A 1 217 ? -3.935 20.554 33.873 1.00 87.25 217 LEU A C 1
ATOM 1755 O O . LEU A 1 217 ? -2.869 21.056 33.529 1.00 87.25 217 LEU A O 1
ATOM 1759 N N . TYR A 1 218 ? -4.327 19.355 33.444 1.00 82.56 218 TYR A N 1
ATOM 1760 C CA . TYR A 1 218 ? -3.548 18.554 32.510 1.00 82.56 218 TYR A CA 1
ATOM 1761 C C . TYR A 1 218 ? -3.422 19.237 31.143 1.00 82.56 218 TYR A C 1
ATOM 1763 O O . TYR A 1 218 ? -2.326 19.339 30.598 1.00 82.56 218 TYR A O 1
ATOM 1771 N N . ASN A 1 219 ? -4.518 19.786 30.616 1.00 81.38 219 ASN A N 1
ATOM 1772 C CA . ASN A 1 219 ? -4.498 20.532 29.359 1.00 81.38 219 ASN A CA 1
ATOM 1773 C C . ASN A 1 219 ? -3.692 21.838 29.445 1.00 81.38 219 ASN A C 1
ATOM 1775 O O . ASN A 1 219 ? -3.069 22.232 28.460 1.00 81.38 219 ASN A O 1
ATOM 1779 N N . GLU A 1 220 ? -3.700 22.522 30.592 1.00 86.75 220 GLU A N 1
ATOM 1780 C CA . GLU A 1 220 ? -2.830 23.680 30.845 1.00 86.75 220 GLU A CA 1
ATOM 1781 C C . GLU A 1 220 ? -1.351 23.263 30.831 1.00 86.75 220 GLU A C 1
ATOM 1783 O O . GLU A 1 220 ? -0.564 23.839 30.085 1.00 86.75 220 GLU A O 1
ATOM 1788 N N . PHE A 1 221 ? -0.998 22.185 31.535 1.00 84.94 221 PHE A N 1
ATOM 1789 C CA . PHE A 1 221 ? 0.354 21.621 31.523 1.00 84.94 221 PHE A CA 1
ATOM 1790 C C . PHE A 1 221 ? 0.834 21.227 30.115 1.00 84.94 221 PHE A C 1
ATOM 1792 O O . PHE A 1 221 ? 1.962 21.542 29.736 1.00 84.94 221 PHE A O 1
ATOM 1799 N N . LEU A 1 222 ? -0.015 20.570 29.315 1.00 80.25 222 LEU A N 1
ATOM 1800 C CA . LEU A 1 222 ? 0.330 20.200 27.938 1.00 80.25 222 LEU A CA 1
ATOM 1801 C C . LEU A 1 222 ? 0.596 21.429 27.059 1.00 80.25 222 LEU A C 1
ATOM 1803 O O . LEU A 1 222 ? 1.524 21.416 26.251 1.00 80.25 222 LEU A O 1
ATOM 1807 N N . LYS A 1 223 ? -0.189 22.500 27.217 1.00 78.56 223 LYS A N 1
ATOM 1808 C CA . LYS A 1 223 ? 0.033 23.758 26.488 1.00 78.56 223 LYS A CA 1
ATOM 1809 C C . LYS A 1 223 ? 1.355 24.407 26.879 1.00 78.56 223 LYS A C 1
ATOM 1811 O O . LYS A 1 223 ? 2.077 24.860 25.991 1.00 78.56 223 LYS A O 1
ATOM 1816 N N . ASP A 1 224 ? 1.683 24.409 28.168 1.00 80.75 224 ASP A N 1
ATOM 1817 C CA . ASP A 1 224 ? 2.941 24.963 28.664 1.00 80.75 224 ASP A CA 1
ATOM 1818 C C . ASP A 1 224 ? 4.143 24.186 28.107 1.00 80.75 224 ASP A C 1
ATOM 1820 O O . ASP A 1 224 ? 5.070 24.801 27.580 1.00 80.75 224 ASP A O 1
ATOM 1824 N N . MET A 1 225 ? 4.085 22.850 28.100 1.00 77.06 225 MET A N 1
ATOM 1825 C CA . MET A 1 225 ? 5.113 21.994 27.488 1.00 77.06 225 MET A CA 1
ATOM 1826 C C . MET A 1 225 ? 5.316 22.293 25.995 1.00 77.06 225 MET A C 1
ATOM 1828 O O . MET A 1 225 ? 6.438 22.539 25.557 1.00 77.06 225 MET A O 1
ATOM 1832 N N . ILE A 1 226 ? 4.230 22.369 25.217 1.00 72.81 226 ILE A N 1
ATOM 1833 C CA . ILE A 1 226 ? 4.298 22.671 23.775 1.00 72.81 226 ILE A CA 1
ATOM 1834 C C . ILE A 1 226 ? 4.838 24.090 23.527 1.00 72.81 226 ILE A C 1
ATOM 1836 O O . ILE A 1 226 ? 5.538 24.341 22.544 1.00 72.81 226 ILE A O 1
ATOM 1840 N N . SER A 1 227 ? 4.522 25.049 24.399 1.00 64.06 227 SER A N 1
ATOM 1841 C CA . SER A 1 227 ? 5.027 26.419 24.271 1.00 64.06 227 SER A CA 1
ATOM 1842 C C . SER A 1 227 ? 6.523 26.550 24.591 1.00 64.06 227 SER A C 1
ATOM 1844 O O . SER A 1 227 ? 7.188 27.377 23.971 1.00 64.06 227 SER A O 1
ATOM 1846 N N . GLN A 1 228 ? 7.069 25.710 25.479 1.00 57.66 228 GLN A N 1
ATOM 1847 C CA . GLN A 1 228 ? 8.504 25.667 25.792 1.00 57.66 228 GLN A CA 1
ATOM 1848 C C . GLN A 1 228 ? 9.329 25.029 24.660 1.00 57.66 228 GLN A C 1
ATOM 1850 O O . GLN A 1 228 ? 10.388 25.561 24.313 1.00 57.66 228 GLN A O 1
ATOM 1855 N N . ASP A 1 229 ? 8.804 23.989 24.003 1.00 51.59 229 ASP A N 1
ATOM 1856 C CA . ASP A 1 229 ? 9.455 23.337 22.851 1.00 51.59 229 ASP A CA 1
ATOM 1857 C C . ASP A 1 229 ? 9.583 24.254 21.620 1.00 51.59 229 ASP A C 1
ATOM 1859 O O . ASP A 1 229 ? 10.512 24.116 20.830 1.00 51.59 229 ASP A O 1
ATOM 1863 N N . ASN A 1 230 ? 8.717 25.263 21.469 1.00 49.09 230 ASN A N 1
ATOM 1864 C CA . ASN A 1 230 ? 8.822 26.235 20.370 1.00 49.09 230 ASN A CA 1
ATOM 1865 C C . ASN A 1 230 ? 9.935 27.288 20.570 1.00 49.09 230 ASN A C 1
ATOM 1867 O O . ASN A 1 230 ? 10.186 28.094 19.673 1.00 49.09 230 ASN A O 1
ATOM 1871 N N . THR A 1 231 ? 10.612 27.292 21.725 1.00 47.94 231 THR A N 1
ATOM 1872 C CA . THR A 1 231 ? 11.732 28.203 22.037 1.00 47.94 231 THR A CA 1
ATOM 1873 C C . THR A 1 231 ? 13.100 27.524 22.129 1.00 47.94 231 THR A C 1
ATOM 1875 O O . THR A 1 231 ? 14.105 28.208 22.328 1.00 47.94 231 THR A O 1
ATOM 1878 N N . SER A 1 232 ? 13.182 26.214 21.906 1.00 42.03 232 SER A N 1
ATOM 1879 C CA . SER A 1 232 ? 14.452 25.497 21.796 1.00 42.03 232 SER A CA 1
ATOM 1880 C C . SER A 1 232 ? 14.417 24.536 20.618 1.00 42.03 232 SER A C 1
ATOM 1882 O O . SER A 1 232 ? 13.619 23.608 20.586 1.00 42.03 232 SER A O 1
ATOM 1884 N N . ASP A 1 233 ? 15.323 24.757 19.670 1.00 42.72 233 ASP A N 1
ATOM 1885 C CA . ASP A 1 233 ? 15.624 23.868 18.551 1.00 42.72 233 ASP A CA 1
ATOM 1886 C C . ASP A 1 233 ? 16.211 22.553 19.104 1.00 42.72 233 ASP A C 1
ATOM 1888 O O . ASP A 1 233 ? 17.422 22.396 19.227 1.00 42.72 233 ASP A O 1
ATOM 1892 N N . ASN A 1 234 ? 15.340 21.666 19.590 1.00 39.81 234 ASN A N 1
ATOM 1893 C CA . ASN A 1 234 ? 15.631 20.301 20.025 1.00 39.81 234 ASN A CA 1
ATOM 1894 C C . ASN A 1 234 ? 14.304 19.541 20.147 1.00 39.81 234 ASN A C 1
ATOM 1896 O O . ASN A 1 234 ? 13.642 19.597 21.176 1.00 39.81 234 ASN A O 1
ATOM 1900 N N . ARG A 1 235 ? 13.919 18.816 19.091 1.00 32.31 235 ARG A N 1
ATOM 1901 C CA . ARG A 1 235 ? 12.818 17.839 19.134 1.00 32.31 235 ARG A CA 1
ATOM 1902 C C . ARG A 1 235 ? 13.108 16.765 20.193 1.00 32.31 235 ARG A C 1
ATOM 1904 O O . ARG A 1 235 ? 14.099 16.050 20.018 1.00 32.31 235 ARG A O 1
ATOM 1911 N N . PRO A 1 236 ? 12.244 16.543 21.196 1.00 34.94 236 PRO A N 1
ATOM 1912 C CA . PRO A 1 236 ? 12.207 15.266 21.886 1.00 34.94 236 PRO A CA 1
ATOM 1913 C C . PRO A 1 236 ? 11.439 14.264 21.015 1.00 34.94 236 PRO A C 1
ATOM 1915 O O . PRO A 1 236 ? 10.405 14.586 20.426 1.00 34.94 236 PRO A O 1
ATOM 1918 N N . GLU A 1 237 ? 11.966 13.047 20.908 1.00 36.12 237 GLU A N 1
ATOM 1919 C CA . GLU A 1 237 ? 11.231 11.898 20.382 1.00 36.12 237 GLU A CA 1
ATOM 1920 C C . GLU A 1 237 ? 9.931 11.718 21.179 1.00 36.12 237 GLU A C 1
ATOM 1922 O O . GLU A 1 237 ? 9.914 11.944 22.389 1.00 36.12 237 GLU A O 1
ATOM 1927 N N . GLU A 1 238 ? 8.848 11.316 20.508 1.00 37.72 238 GLU A N 1
ATOM 1928 C CA . GLU A 1 238 ? 7.574 10.958 21.139 1.00 37.72 238 GLU A CA 1
ATOM 1929 C C . GLU A 1 238 ? 7.775 9.779 22.114 1.00 37.72 238 GLU A C 1
ATOM 1931 O O . GLU A 1 238 ? 7.510 8.613 21.803 1.00 37.72 238 GLU A O 1
ATOM 1936 N N . GLU A 1 239 ? 8.251 10.061 23.329 1.00 35.00 239 GLU A N 1
ATOM 1937 C CA . GLU A 1 239 ? 8.207 9.122 24.439 1.00 35.00 239 GLU A CA 1
ATOM 1938 C C . GLU A 1 239 ? 6.739 8.942 24.826 1.00 35.00 239 GLU A C 1
ATOM 1940 O O . GLU A 1 239 ? 6.135 9.726 25.556 1.00 35.00 239 GLU A O 1
ATOM 1945 N N . LYS A 1 240 ? 6.168 7.869 24.279 1.00 32.88 240 LYS A N 1
ATOM 1946 C CA . LYS A 1 240 ? 4.968 7.168 24.730 1.00 32.88 240 LYS A CA 1
ATOM 1947 C C . LYS A 1 240 ? 4.649 7.465 26.203 1.00 32.88 240 LYS A C 1
ATOM 1949 O O . LYS A 1 240 ? 5.244 6.877 27.104 1.00 32.88 240 LYS A O 1
ATOM 1954 N N . LEU A 1 241 ? 3.637 8.301 26.433 1.00 35.16 241 LEU A N 1
ATOM 1955 C CA . LEU A 1 241 ? 2.984 8.509 27.729 1.00 35.16 241 LEU A CA 1
ATOM 1956 C C . LEU A 1 241 ? 2.151 7.271 28.117 1.00 35.16 241 LEU A C 1
ATOM 1958 O O . LEU A 1 241 ? 0.937 7.328 28.281 1.00 35.16 241 LEU A O 1
ATOM 1962 N N . TYR A 1 242 ? 2.807 6.122 28.263 1.00 32.28 242 TYR A N 1
ATOM 1963 C CA . TYR A 1 242 ? 2.329 5.084 29.165 1.00 32.28 242 TYR A CA 1
ATOM 1964 C C . TYR A 1 242 ? 3.085 5.284 30.473 1.00 32.28 242 TYR A C 1
ATOM 1966 O O . TYR A 1 242 ? 4.314 5.244 30.503 1.00 32.28 242 TYR A O 1
ATOM 1974 N N . HIS A 1 243 ? 2.343 5.536 31.550 1.00 38.28 243 HIS A N 1
ATOM 1975 C CA . HIS A 1 243 ? 2.879 5.510 32.904 1.00 38.28 243 HIS A CA 1
ATOM 1976 C C . HIS A 1 243 ? 3.405 4.098 33.183 1.00 38.28 243 HIS A C 1
ATOM 1978 O O . HIS A 1 243 ? 2.653 3.201 33.562 1.00 38.28 243 HIS A O 1
ATOM 1984 N N . ASP A 1 244 ? 4.697 3.899 32.955 1.00 33.03 244 ASP A N 1
ATOM 1985 C CA . ASP A 1 244 ? 5.404 2.707 33.386 1.00 33.03 244 ASP A CA 1
ATOM 1986 C C . ASP A 1 244 ? 5.548 2.792 34.909 1.00 33.03 244 ASP A C 1
ATOM 1988 O O . ASP A 1 244 ? 6.186 3.708 35.441 1.00 33.03 244 ASP A O 1
ATOM 1992 N N . ALA A 1 245 ? 4.890 1.882 35.627 1.00 40.06 245 ALA A N 1
ATOM 1993 C CA . ALA A 1 245 ? 4.853 1.860 37.090 1.00 40.06 245 ALA A CA 1
ATOM 1994 C C . ALA A 1 245 ? 6.237 1.604 37.727 1.00 40.06 245 ALA A C 1
ATOM 1996 O O . ALA A 1 245 ? 6.374 1.711 38.945 1.00 40.06 245 ALA A O 1
ATOM 1997 N N . ASP A 1 246 ? 7.258 1.326 36.910 1.00 40.50 246 ASP A N 1
ATOM 1998 C CA . ASP A 1 246 ? 8.614 0.995 37.339 1.00 40.50 246 ASP A CA 1
ATOM 1999 C C . ASP A 1 246 ? 9.654 2.118 37.139 1.00 40.50 246 ASP A C 1
ATOM 2001 O O . ASP A 1 246 ? 10.804 1.970 37.570 1.00 40.50 246 ASP A O 1
ATOM 2005 N N . LYS A 1 247 ? 9.288 3.292 36.593 1.00 38.34 247 LYS A N 1
ATOM 2006 C CA . LYS A 1 247 ? 10.184 4.466 36.638 1.00 38.34 247 LYS A CA 1
ATOM 2007 C C . LYS A 1 247 ? 10.161 5.073 38.049 1.00 38.34 247 LYS A C 1
ATOM 2009 O O . LYS A 1 247 ? 9.364 5.952 38.369 1.00 38.34 247 LYS A O 1
ATOM 2014 N N . LYS A 1 248 ? 11.068 4.604 38.915 1.00 37.62 248 LYS A N 1
ATOM 2015 C CA . LYS A 1 248 ? 11.417 5.277 40.179 1.00 37.62 248 LYS A CA 1
ATOM 2016 C C . LYS A 1 248 ? 11.810 6.725 39.881 1.00 37.62 248 LYS A C 1
ATOM 2018 O O . LYS A 1 248 ? 12.852 6.966 39.277 1.00 37.62 248 LYS A O 1
ATOM 2023 N N . PHE A 1 249 ? 11.009 7.680 40.346 1.00 40.69 249 PHE A N 1
ATOM 2024 C CA . PHE A 1 249 ? 11.428 9.076 40.418 1.00 40.69 249 PHE A CA 1
ATOM 2025 C C . PHE A 1 249 ? 12.721 9.168 41.238 1.00 40.69 249 PHE A C 1
ATOM 2027 O O . PHE A 1 249 ? 12.813 8.593 42.328 1.00 40.69 249 PHE A O 1
ATOM 2034 N N . VAL A 1 250 ? 13.724 9.880 40.723 1.00 43.12 250 VAL A N 1
ATOM 2035 C CA . VAL A 1 250 ? 14.886 10.262 41.528 1.00 43.12 250 VAL A CA 1
ATOM 2036 C C . VAL A 1 250 ? 14.392 11.296 42.532 1.00 43.12 250 VAL A C 1
ATOM 2038 O O . VAL A 1 250 ? 13.990 12.393 42.157 1.00 43.12 250 VAL A O 1
ATOM 2041 N N . ILE A 1 251 ? 14.364 10.913 43.806 1.00 40.44 251 ILE A N 1
ATOM 2042 C CA . ILE A 1 251 ? 14.112 11.845 44.901 1.00 40.44 251 ILE A CA 1
ATOM 2043 C C . ILE A 1 251 ? 15.398 12.651 45.087 1.00 40.44 251 ILE A C 1
ATOM 2045 O O . ILE A 1 251 ? 16.435 12.084 45.440 1.00 40.44 251 ILE A O 1
ATOM 2049 N N . ASP A 1 252 ? 15.337 13.954 44.828 1.00 39.19 252 ASP A N 1
ATOM 2050 C CA . ASP A 1 252 ? 16.412 14.878 45.175 1.00 39.19 252 ASP A CA 1
ATOM 2051 C C . ASP A 1 252 ? 16.434 15.059 46.701 1.00 39.19 252 ASP A C 1
ATOM 2053 O O . ASP A 1 252 ? 15.451 15.481 47.311 1.00 39.19 252 ASP A O 1
ATOM 2057 N N . PHE A 1 253 ? 17.546 14.663 47.321 1.00 45.81 253 PHE A N 1
ATOM 2058 C CA . PHE A 1 253 ? 17.799 14.806 48.756 1.00 45.81 253 PHE A CA 1
ATOM 2059 C C . PHE A 1 253 ? 18.792 15.932 49.067 1.00 45.81 253 PHE A C 1
ATOM 2061 O O . PHE A 1 253 ? 19.327 15.980 50.179 1.00 45.81 253 PHE A O 1
ATOM 2068 N N . SER A 1 254 ? 19.073 16.831 48.124 1.00 47.84 254 SER A N 1
ATOM 2069 C CA . SER A 1 254 ? 19.821 18.035 48.465 1.00 47.84 254 SER A CA 1
ATOM 2070 C C . SER A 1 254 ? 18.983 18.920 49.401 1.00 47.84 254 SER A C 1
ATOM 2072 O O . SER A 1 254 ? 17.835 19.265 49.129 1.00 47.84 254 SER A O 1
ATOM 2074 N N . LYS A 1 255 ? 19.548 19.185 50.583 1.00 41.56 255 LYS A N 1
ATOM 2075 C CA . LYS A 1 255 ? 19.091 20.228 51.507 1.00 41.56 255 LYS A CA 1
ATOM 2076 C C . LYS A 1 255 ? 19.643 21.576 51.081 1.00 41.56 255 LYS A C 1
ATOM 2078 O O . LYS A 1 255 ? 20.818 21.595 50.651 1.00 41.56 255 LYS A O 1
#

Radius of gyration: 26.18 Å; chains: 1; bounding box: 67×52×75 Å

Foldseek 3Di:
DWDFADADLPDFDKFWTDTPDPPGTWIWGWDDDPPDIDIDIDPDDPLSFLAKEFACAQAKKWKAAVVDPDIDIDHHGDIDRDGHSHNHGPQKMWMAHPPDPDTDIDRLVDWDKDWDQHPNAIKMWTWDCDPSHIYIYIHNDVVVVVVRCVVRVRDDCPDDDDDDDQKDKDFDADPVVRDTPDIDMDGHDDQWDWDDDLPDPDTDTDDPVVSVVVVVVVVVVVVVVVVVPVVDPDDDDPPPPDPPVPPPDDDDPDD

pLDDT: mean 78.96, std 17.04, range [32.28, 96.94]

Sequence (255 aa):
NAVSAPFSYLEVDTHLLRFDNKIGGIFVDIQKLESVHYIKFYPYKEGMAPALIINHTQQRIMYREKDSGNFNNLFGNQCILFAWEQPSGPRKLIFFTESSDPVIECDLRHDEWHEVMLDRRTCFWISFLNGMQRTLLFTRNFSIVSEILATHDIENISTNISVHIAGLGISLCDNIDQKDILYAAIKGSSTTWMTTKISKANYKPLDSKDCEVVEKLYNEFLKDMISQDNTSDNRPEEEKLYHDADKKFVIDFSK

Organism: NCBI:txid1464854